Protein AF-A0AAV2Q765-F1 (afdb_monomer)

Solvent-accessible surface area (backbone atoms only — not comparable to full-atom values): 10937 Å² total; per-residue (Å²): 129,79,65,67,57,74,52,64,68,76,63,58,94,84,47,83,88,54,48,68,71,56,50,51,53,47,44,55,54,45,70,73,71,32,86,64,55,53,35,48,42,10,45,49,46,56,68,49,36,46,88,90,38,73,62,38,57,47,48,71,71,74,48,54,72,67,50,26,46,26,70,57,11,48,57,55,51,53,53,51,50,46,57,53,53,52,49,52,49,49,53,52,47,51,52,38,43,48,62,40,66,74,51,55,55,54,93,85,52,51,45,59,57,39,52,54,51,52,51,57,38,45,62,58,24,54,75,37,76,93,57,59,66,56,47,60,61,45,26,54,47,51,53,64,32,55,70,59,53,75,65,56,46,53,58,32,53,73,55,50,64,88,82,52,82,92,54,54,54,27,59,35,40,55,50,20,41,32,69,73,52,48,78,64,76,80,78,81,76,86,125

pLDDT: mean 87.95, std 13.68, range [41.31, 98.25]

Structure (mmCIF, N/CA/C/O backbone):
data_AF-A0AAV2Q765-F1
#
_entry.id   AF-A0AAV2Q765-F1
#
loop_
_atom_site.group_PDB
_atom_site.id
_atom_site.type_symbol
_atom_site.label_atom_id
_atom_site.label_alt_id
_atom_site.label_comp_id
_atom_site.label_asym_id
_atom_site.label_entity_id
_atom_site.label_seq_id
_atom_site.pdbx_PDB_ins_code
_atom_site.Cartn_x
_atom_site.Cartn_y
_atom_site.Cartn_z
_atom_site.occupancy
_atom_site.B_iso_or_equiv
_atom_site.auth_seq_id
_atom_site.auth_comp_id
_atom_site.auth_asym_id
_atom_site.auth_atom_id
_atom_site.pdbx_PDB_model_num
ATOM 1 N N . MET A 1 1 ? -11.314 -19.312 37.624 1.00 47.38 1 MET A N 1
ATOM 2 C CA . MET A 1 1 ? -11.760 -19.024 36.245 1.00 47.38 1 MET A CA 1
ATOM 3 C C . MET A 1 1 ? -10.642 -18.256 35.579 1.00 47.38 1 MET A C 1
ATOM 5 O O . MET A 1 1 ? -10.053 -17.412 36.242 1.00 47.38 1 MET A O 1
ATOM 9 N N . ASP A 1 2 ? -10.286 -18.613 34.350 1.00 51.34 2 ASP A N 1
ATOM 10 C CA . ASP A 1 2 ? -9.253 -17.900 33.602 1.00 51.34 2 ASP A CA 1
ATOM 11 C C . ASP A 1 2 ? -9.714 -16.452 33.355 1.00 51.34 2 ASP A C 1
ATOM 13 O O . ASP A 1 2 ? -10.774 -16.221 32.772 1.00 51.34 2 ASP A O 1
ATOM 17 N N . ASN A 1 3 ? -8.952 -15.478 33.859 1.00 59.62 3 ASN A N 1
ATOM 18 C CA . ASN A 1 3 ? -9.261 -14.051 33.727 1.00 59.62 3 ASN A CA 1
ATOM 19 C C . ASN A 1 3 ? -9.022 -13.534 32.295 1.00 59.62 3 ASN A C 1
ATOM 21 O O . ASN A 1 3 ? -9.320 -12.373 32.015 1.00 59.62 3 ASN A O 1
ATOM 25 N N . SER A 1 4 ? -8.497 -14.363 31.384 1.00 60.22 4 SER A N 1
ATOM 26 C CA . SER A 1 4 ? -8.223 -13.994 29.989 1.00 60.22 4 SER A CA 1
ATOM 27 C C . SER A 1 4 ? -9.462 -13.481 29.244 1.00 60.22 4 SER A C 1
ATOM 29 O O . SER A 1 4 ? -9.374 -12.494 28.524 1.00 60.22 4 SER A O 1
ATOM 31 N N . ILE A 1 5 ? -10.639 -14.064 29.491 1.00 67.44 5 ILE A N 1
ATOM 32 C CA . ILE A 1 5 ? -11.906 -13.712 28.818 1.00 67.44 5 ILE A CA 1
ATOM 33 C C . ILE A 1 5 ? -12.492 -12.375 29.328 1.00 67.44 5 ILE A C 1
ATOM 35 O O . ILE A 1 5 ? -13.394 -11.790 28.722 1.00 67.44 5 ILE A O 1
ATOM 39 N N . MET A 1 6 ? -11.984 -11.866 30.456 1.00 76.56 6 MET A N 1
ATOM 40 C CA . MET A 1 6 ? -12.399 -10.582 31.037 1.00 76.56 6 MET A CA 1
ATOM 41 C C . MET A 1 6 ? -11.594 -9.409 30.470 1.00 76.56 6 MET A C 1
ATOM 43 O O . MET A 1 6 ? -12.104 -8.294 30.419 1.00 76.56 6 MET A O 1
ATOM 47 N N . ASN A 1 7 ? -10.362 -9.645 30.020 1.00 87.75 7 ASN A N 1
ATOM 48 C CA . ASN A 1 7 ? -9.482 -8.582 29.545 1.00 87.75 7 ASN A CA 1
ATOM 49 C C . ASN A 1 7 ? -9.585 -8.430 28.022 1.00 87.75 7 ASN A C 1
ATOM 51 O O . ASN A 1 7 ? -9.491 -9.437 27.319 1.00 87.75 7 ASN A O 1
ATOM 55 N N . PRO A 1 8 ? -9.741 -7.204 27.495 1.00 91.19 8 PRO A N 1
ATOM 56 C CA . PRO A 1 8 ? -9.698 -6.982 26.058 1.00 91.19 8 PRO A CA 1
ATOM 57 C C . PRO A 1 8 ? -8.341 -7.384 25.459 1.00 91.19 8 PRO A C 1
ATOM 59 O O . PRO A 1 8 ? -7.312 -7.309 26.145 1.00 91.19 8 PRO A O 1
ATOM 62 N N . PRO A 1 9 ? -8.307 -7.765 24.170 1.00 91.25 9 PRO A N 1
ATOM 63 C CA . PRO A 1 9 ? -7.063 -7.958 23.443 1.00 91.25 9 PRO A CA 1
ATOM 64 C C . PRO A 1 9 ? -6.186 -6.709 23.505 1.00 91.25 9 PRO A C 1
ATOM 66 O O . PRO A 1 9 ? -6.675 -5.584 23.409 1.00 91.25 9 PRO A O 1
ATOM 69 N N . LYS A 1 10 ? -4.872 -6.905 23.617 1.00 89.12 10 LYS A N 1
ATOM 70 C CA . LYS A 1 10 ? -3.917 -5.797 23.570 1.00 89.12 10 LYS A CA 1
ATOM 71 C C . LYS A 1 10 ? -3.679 -5.356 22.129 1.00 89.12 10 LYS A C 1
ATOM 73 O O . LYS A 1 10 ? -3.491 -6.189 21.231 1.00 89.12 10 LYS A O 1
ATOM 78 N N . PHE A 1 11 ? -3.670 -4.042 21.941 1.00 85.50 11 PHE A N 1
ATOM 79 C CA . PHE A 1 11 ? -3.179 -3.403 20.732 1.00 85.50 11 PHE A CA 1
ATOM 80 C C . PHE A 1 11 ? -1.708 -3.037 20.926 1.00 85.50 11 PHE A C 1
ATOM 82 O O . PHE A 1 11 ? -1.354 -2.492 21.967 1.00 85.50 11 PHE A O 1
ATOM 89 N N . ASP A 1 12 ? -0.870 -3.346 19.943 1.00 78.88 12 ASP A N 1
ATOM 90 C CA . ASP A 1 12 ? 0.546 -2.985 19.934 1.00 78.88 12 ASP A CA 1
ATOM 91 C C . ASP A 1 12 ? 0.829 -2.232 18.624 1.00 78.88 12 ASP A C 1
ATOM 93 O O . ASP A 1 12 ? 0.835 -2.861 17.563 1.00 78.88 12 ASP A O 1
ATOM 97 N N . PRO A 1 13 ? 0.987 -0.896 18.670 1.00 66.44 13 PRO A N 1
ATOM 98 C CA . PRO A 1 13 ? 1.232 -0.088 17.481 1.00 66.44 13 PRO A CA 1
ATOM 99 C C . PRO A 1 13 ? 2.652 -0.241 16.919 1.00 66.44 13 PRO A C 1
ATOM 101 O O . PRO A 1 13 ? 2.872 0.116 15.764 1.00 66.44 13 PRO A O 1
ATOM 104 N N . GLU A 1 14 ? 3.615 -0.742 17.701 1.00 60.62 14 GLU A N 1
ATOM 105 C CA . GLU A 1 14 ? 5.021 -0.856 17.288 1.00 60.62 14 GLU A CA 1
ATOM 106 C C . GLU A 1 14 ? 5.325 -2.207 16.620 1.00 60.62 14 GLU A C 1
ATOM 108 O O . GLU A 1 14 ? 6.247 -2.322 15.804 1.00 60.62 14 GLU A O 1
ATOM 113 N N . PHE A 1 15 ? 4.529 -3.243 16.901 1.00 50.09 15 PHE A N 1
ATOM 114 C CA . PHE A 1 15 ? 4.699 -4.561 16.293 1.00 50.09 15 PHE A CA 1
ATOM 115 C C . PHE A 1 15 ? 3.951 -4.714 14.959 1.00 50.09 15 PHE A C 1
ATOM 117 O O . PHE A 1 15 ? 2.786 -5.105 14.898 1.00 50.09 15 PHE A O 1
ATOM 124 N N . ILE A 1 16 ? 4.701 -4.600 13.856 1.00 45.84 16 ILE A N 1
ATOM 125 C CA . ILE A 1 16 ? 4.268 -4.901 12.469 1.00 45.84 16 ILE A CA 1
ATOM 126 C C . ILE A 1 16 ? 3.614 -6.297 12.317 1.00 45.84 16 ILE A C 1
ATOM 128 O O . ILE A 1 16 ? 2.897 -6.549 11.350 1.00 45.84 16 ILE A O 1
ATOM 132 N N . LYS A 1 17 ? 3.834 -7.239 13.249 1.00 42.81 17 LYS A N 1
ATOM 133 C CA . LYS A 1 17 ? 3.267 -8.599 13.146 1.00 42.81 17 LYS A CA 1
ATOM 134 C C . LYS A 1 17 ? 1.750 -8.659 13.319 1.00 42.81 17 LYS A C 1
ATOM 136 O O . LYS A 1 17 ? 1.161 -9.645 12.881 1.00 42.81 17 LYS A O 1
ATOM 141 N N . LYS A 1 18 ? 1.119 -7.661 13.940 1.00 58.19 18 LYS A N 1
ATOM 142 C CA . LYS A 1 18 ? -0.332 -7.644 14.131 1.00 58.19 18 LYS A CA 1
ATOM 143 C C . LYS A 1 18 ? -0.917 -6.454 13.388 1.00 58.19 18 LYS A C 1
ATOM 145 O O . LYS A 1 18 ? -0.901 -5.335 13.885 1.00 58.19 18 LYS A O 1
ATOM 150 N N . SER A 1 19 ? -1.424 -6.697 12.183 1.00 73.50 19 SER A N 1
ATOM 151 C CA . SER A 1 19 ? -2.175 -5.668 11.467 1.00 73.50 19 SER A CA 1
ATOM 152 C C . SER A 1 19 ? -3.394 -5.245 12.290 1.00 73.50 19 SER A C 1
ATOM 154 O O . SER A 1 19 ? -3.957 -6.045 13.047 1.00 73.50 19 SER A O 1
ATOM 156 N N . PHE A 1 20 ? -3.827 -3.995 12.121 1.00 82.44 20 PHE A N 1
ATOM 157 C CA . PHE A 1 20 ? -5.063 -3.504 12.728 1.00 82.44 20 PHE A CA 1
ATOM 158 C C . PHE A 1 20 ? -6.258 -4.429 12.415 1.00 82.44 20 PHE A C 1
ATOM 160 O O . PHE A 1 20 ? -7.062 -4.715 13.296 1.00 82.44 20 PHE A O 1
ATOM 167 N N . GLU A 1 21 ? -6.288 -5.026 11.221 1.00 81.69 21 GLU A N 1
ATOM 168 C CA . GLU A 1 21 ? -7.260 -6.057 10.828 1.00 81.69 21 GLU A CA 1
ATOM 169 C C . GLU A 1 21 ? -7.298 -7.280 11.756 1.00 81.69 21 GLU A C 1
ATOM 171 O O . GLU A 1 21 ? -8.368 -7.806 12.066 1.00 81.69 21 GLU A O 1
ATOM 176 N N . ILE A 1 22 ? -6.140 -7.762 12.216 1.00 85.44 22 ILE A N 1
ATOM 177 C CA . ILE A 1 22 ? -6.081 -8.882 13.165 1.00 85.44 22 ILE A CA 1
ATOM 178 C C . ILE A 1 22 ? -6.582 -8.422 14.536 1.00 85.44 22 ILE A C 1
ATOM 180 O O . ILE A 1 22 ? -7.359 -9.130 15.173 1.00 85.44 22 ILE A O 1
ATOM 184 N N . TYR A 1 23 ? -6.180 -7.227 14.976 1.00 89.69 23 TYR A N 1
ATOM 185 C CA . TYR A 1 23 ? -6.655 -6.657 16.236 1.00 89.69 23 TYR A CA 1
ATOM 186 C C . TYR A 1 23 ? -8.179 -6.484 16.264 1.00 89.69 23 TYR A C 1
ATOM 188 O O . TYR A 1 23 ? -8.816 -6.923 17.220 1.00 89.69 23 TYR A O 1
ATOM 196 N N . ARG A 1 24 ? -8.766 -5.934 15.195 1.00 91.00 24 ARG A N 1
ATOM 197 C CA . ARG A 1 24 ? -10.217 -5.819 15.003 1.00 91.00 24 ARG A CA 1
ATOM 198 C C . ARG A 1 24 ? -10.910 -7.161 15.235 1.00 91.00 24 ARG A C 1
ATOM 200 O O . ARG A 1 24 ? -11.771 -7.259 16.106 1.00 91.00 24 ARG A O 1
ATOM 207 N N . LYS A 1 25 ? -10.479 -8.202 14.515 1.00 91.12 25 LYS A N 1
ATOM 208 C CA . LYS A 1 25 ? -11.063 -9.549 14.622 1.00 91.12 25 LYS A CA 1
ATOM 209 C C . LYS A 1 25 ? -10.977 -10.111 16.036 1.00 91.12 25 LYS A C 1
ATOM 211 O O . LYS A 1 25 ? -11.917 -10.740 16.511 1.00 91.12 25 LYS A O 1
ATOM 216 N N . GLU A 1 26 ? -9.861 -9.899 16.725 1.00 92.50 26 GLU A N 1
ATOM 217 C CA . GLU A 1 26 ? -9.724 -10.348 18.109 1.00 92.50 26 GLU A CA 1
ATOM 218 C C . GLU A 1 26 ? -10.675 -9.615 19.057 1.00 92.50 26 GLU A C 1
ATOM 220 O O . GLU A 1 26 ? -11.264 -10.257 19.925 1.00 92.50 26 GLU A O 1
ATOM 225 N N . VAL A 1 27 ? -10.841 -8.296 18.905 1.00 94.62 27 VAL A N 1
ATOM 226 C CA . VAL A 1 27 ? -11.758 -7.495 19.733 1.00 94.62 27 VAL A CA 1
ATOM 227 C C . VAL A 1 27 ? -13.211 -7.901 19.484 1.00 94.62 27 VAL A C 1
ATOM 229 O O . VAL A 1 27 ? -13.974 -8.045 20.439 1.00 94.62 27 VAL A O 1
ATOM 232 N N . GLU A 1 28 ? -13.582 -8.155 18.229 1.00 94.06 28 GLU A N 1
ATOM 233 C CA . GLU A 1 28 ? -14.904 -8.670 17.851 1.00 94.06 28 GLU A CA 1
ATOM 234 C C . GLU A 1 28 ? -15.169 -10.046 18.485 1.00 94.06 28 GLU A C 1
ATOM 236 O O . GLU A 1 28 ? -16.186 -10.241 19.160 1.00 94.06 28 GLU A O 1
ATOM 241 N N . CYS A 1 29 ? -14.221 -10.982 18.352 1.00 93.62 29 CYS A N 1
ATOM 242 C CA . CYS A 1 29 ? -14.290 -12.296 18.993 1.00 93.62 29 CYS A CA 1
ATOM 243 C C . CYS A 1 29 ? -14.397 -12.168 20.517 1.00 93.62 29 CYS A C 1
ATOM 245 O O . CYS A 1 29 ? -15.286 -12.769 21.122 1.00 93.62 29 CYS A O 1
ATOM 247 N N . TRP A 1 30 ? -13.549 -11.351 21.144 1.00 95.38 30 TRP A N 1
ATOM 248 C CA . TRP A 1 30 ? -13.576 -11.097 22.585 1.00 95.38 30 TRP A CA 1
ATOM 249 C C . TRP A 1 30 ? -14.932 -10.550 23.043 1.00 95.38 30 TRP A C 1
ATOM 251 O O . TRP A 1 30 ? -15.519 -11.062 23.997 1.00 95.38 30 TRP A O 1
ATOM 261 N N . GLY A 1 31 ? -15.481 -9.572 22.320 1.00 93.44 31 GLY A N 1
ATOM 262 C CA . GLY A 1 31 ? -16.785 -8.983 22.611 1.00 93.44 31 GLY A CA 1
ATOM 263 C C . GLY A 1 31 ? -17.945 -9.981 22.529 1.00 93.44 31 GLY A C 1
ATOM 264 O O . GLY A 1 31 ? -19.005 -9.720 23.110 1.00 93.44 31 GLY A O 1
ATOM 265 N N . SER A 1 32 ? -17.769 -11.108 21.826 1.00 91.00 32 SER A N 1
ATOM 266 C CA . SER A 1 32 ? -18.757 -12.192 21.718 1.00 91.00 32 SER A CA 1
ATOM 267 C C . SER A 1 32 ? -18.691 -13.218 22.857 1.00 91.00 32 SER A C 1
ATOM 269 O O . SER A 1 32 ? -19.698 -13.863 23.142 1.00 91.00 32 SER A O 1
ATOM 271 N N . VAL A 1 33 ? -17.540 -13.349 23.529 1.00 91.81 33 VAL A N 1
ATOM 272 C CA . VAL A 1 33 ? -17.307 -14.366 24.575 1.00 91.81 33 VAL A CA 1
ATOM 273 C C . VAL A 1 33 ? -17.143 -13.787 25.981 1.00 91.81 33 VAL A C 1
ATOM 275 O O . VAL A 1 33 ? -17.168 -14.531 26.959 1.00 91.81 33 VAL A O 1
ATOM 278 N N . THR A 1 34 ? -16.950 -12.473 26.106 1.00 94.00 34 THR A N 1
ATOM 279 C CA . THR A 1 34 ? -16.748 -11.811 27.398 1.00 94.00 34 THR A CA 1
ATOM 280 C C . THR A 1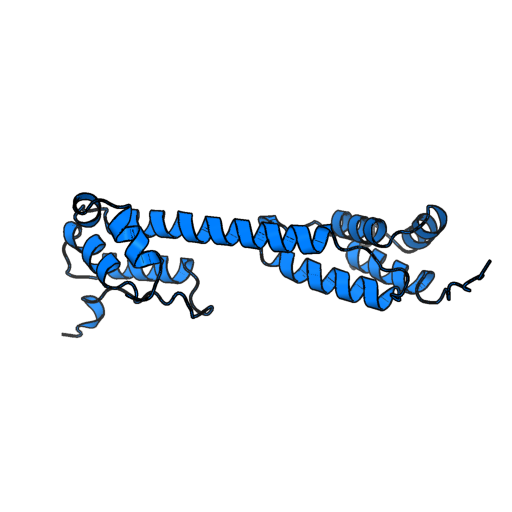 34 ? -18.039 -11.692 28.215 1.00 94.00 34 THR A C 1
ATOM 282 O O . THR A 1 34 ? -19.131 -11.514 27.678 1.00 94.00 34 THR A O 1
ATOM 285 N N . ASN A 1 35 ? -17.896 -11.696 29.544 1.00 92.81 35 ASN A N 1
ATOM 286 C CA . ASN A 1 35 ? -18.992 -11.459 30.490 1.00 92.81 35 ASN A CA 1
ATOM 287 C C . ASN A 1 35 ? -19.223 -9.964 30.785 1.00 92.81 35 ASN A C 1
ATOM 289 O O . ASN A 1 35 ? -20.099 -9.609 31.577 1.00 92.81 35 ASN A O 1
ATOM 293 N N . ILE A 1 36 ? -18.434 -9.069 30.183 1.00 93.44 36 ILE A N 1
ATOM 294 C CA . ILE A 1 36 ? -18.624 -7.624 30.319 1.00 93.44 36 ILE A CA 1
ATOM 295 C C . ILE A 1 36 ? -19.876 -7.203 29.544 1.00 93.44 36 ILE A C 1
ATOM 297 O O . ILE A 1 36 ? -20.002 -7.476 28.350 1.00 93.44 36 ILE A O 1
ATOM 301 N N . ALA A 1 37 ? -20.789 -6.495 30.215 1.00 94.94 37 ALA A N 1
ATOM 302 C CA . ALA A 1 37 ? -21.989 -5.938 29.590 1.00 94.94 37 ALA A CA 1
ATOM 303 C C . ALA A 1 37 ? -21.628 -5.091 28.360 1.00 94.94 37 ALA A C 1
ATOM 305 O O . ALA A 1 37 ? -20.682 -4.309 28.419 1.00 94.94 37 ALA A O 1
ATOM 306 N N . LYS A 1 38 ? -22.404 -5.192 27.272 1.00 94.81 38 LYS A N 1
ATOM 307 C CA . LYS A 1 38 ? -22.131 -4.501 25.994 1.00 94.81 38 LYS A CA 1
ATOM 308 C C . LYS A 1 38 ? -21.843 -3.004 26.157 1.00 94.81 38 LYS A C 1
ATOM 310 O O . LYS A 1 38 ? -20.873 -2.512 25.597 1.00 94.81 38 LYS A O 1
ATOM 315 N N . SER A 1 39 ? -22.596 -2.321 27.019 1.00 96.06 39 SER A N 1
ATOM 316 C CA . SER A 1 39 ? -22.408 -0.903 27.371 1.00 96.06 39 SER A CA 1
ATOM 317 C C . SER A 1 39 ? -21.098 -0.570 28.098 1.00 96.06 39 SER A C 1
ATOM 319 O O . SER A 1 39 ? -20.779 0.590 28.304 1.00 96.06 39 SER A O 1
ATOM 321 N N . LYS A 1 40 ? -20.324 -1.562 28.536 1.00 95.81 40 LYS A N 1
ATOM 322 C CA . LYS A 1 40 ? -19.023 -1.373 29.198 1.00 95.81 40 LYS A CA 1
ATOM 323 C C . LYS A 1 40 ? -17.854 -1.858 28.347 1.00 95.81 40 LYS A C 1
ATOM 325 O O . LYS A 1 40 ? -16.708 -1.570 28.684 1.00 95.81 40 LYS A O 1
ATOM 330 N N . GLN A 1 41 ? -18.126 -2.588 27.263 1.00 96.50 41 GLN A N 1
ATOM 331 C CA . GLN A 1 41 ? -17.085 -3.174 26.421 1.00 96.50 41 GLN A CA 1
ATOM 332 C C . GLN A 1 41 ? -16.260 -2.089 25.716 1.00 96.50 41 GLN A C 1
ATOM 334 O O . GLN A 1 41 ? -15.039 -2.197 25.705 1.00 96.50 41 GLN A O 1
ATOM 339 N N . GLY A 1 42 ? -16.894 -1.020 25.212 1.00 96.31 42 GLY A N 1
ATOM 340 C CA . GLY A 1 42 ? -16.184 0.096 24.572 1.00 96.31 42 GLY A CA 1
ATOM 341 C C . GLY A 1 42 ? -15.168 0.743 25.516 1.00 96.31 42 GLY A C 1
ATOM 342 O O . GLY A 1 42 ? -13.976 0.773 25.229 1.00 96.31 42 GLY A O 1
ATOM 343 N N . MET A 1 43 ? -15.616 1.156 26.703 1.00 95.25 43 MET A N 1
ATOM 344 C CA . MET A 1 43 ? -14.730 1.703 27.739 1.00 95.25 43 MET A CA 1
ATOM 345 C C . MET A 1 43 ? -13.592 0.743 28.122 1.00 95.25 43 MET A C 1
ATOM 347 O O . MET A 1 43 ? -12.451 1.173 28.279 1.00 95.25 43 MET A O 1
ATOM 351 N N . ALA A 1 44 ? -13.876 -0.558 28.251 1.00 95.44 44 ALA A N 1
ATOM 352 C CA . ALA A 1 44 ? -12.851 -1.553 28.557 1.00 95.44 44 ALA A CA 1
ATOM 353 C C . ALA A 1 44 ? -11.779 -1.620 27.455 1.00 95.44 44 ALA A C 1
ATOM 355 O O . ALA A 1 44 ? -10.588 -1.576 27.764 1.00 95.44 44 ALA A O 1
ATOM 356 N N . VAL A 1 45 ? -12.190 -1.663 26.181 1.00 95.50 45 VAL A N 1
ATOM 357 C CA . VAL A 1 45 ? -11.274 -1.641 25.029 1.00 95.50 45 VAL A CA 1
ATOM 358 C C . VAL A 1 45 ? -10.442 -0.357 25.025 1.00 95.50 45 VAL A C 1
ATOM 360 O O . VAL A 1 45 ? -9.218 -0.443 24.968 1.00 95.50 45 VAL A O 1
ATOM 363 N N . ALA A 1 46 ? -11.062 0.818 25.172 1.00 94.25 46 ALA A N 1
ATOM 364 C CA . ALA A 1 46 ? -10.353 2.102 25.179 1.00 94.25 46 ALA A CA 1
ATOM 365 C C . ALA A 1 46 ? -9.283 2.181 26.284 1.00 94.25 46 ALA A C 1
ATOM 367 O O . ALA A 1 46 ? -8.162 2.629 26.045 1.00 94.25 46 ALA A O 1
ATOM 368 N N . LEU A 1 47 ? -9.598 1.696 27.489 1.00 93.12 47 LEU A N 1
ATOM 369 C CA . LEU A 1 47 ? -8.653 1.662 28.608 1.00 93.12 47 LEU A CA 1
ATOM 370 C C . LEU A 1 47 ? -7.512 0.657 28.404 1.00 93.12 47 LEU A C 1
ATOM 372 O O . LEU A 1 47 ? -6.430 0.868 28.951 1.00 93.12 47 LEU A O 1
ATOM 376 N N . SER A 1 48 ? -7.738 -0.402 27.622 1.00 92.31 48 SER A N 1
ATOM 377 C CA . SER A 1 48 ? -6.729 -1.424 27.309 1.00 92.31 48 SER A CA 1
ATOM 378 C C . SER A 1 48 ? -5.690 -0.988 26.271 1.00 92.31 48 SER A C 1
ATOM 380 O O . SER A 1 48 ? -4.665 -1.656 26.123 1.00 92.31 48 SER A O 1
ATOM 382 N N . LEU A 1 49 ? -5.939 0.118 25.560 1.00 90.56 49 LEU A N 1
ATOM 383 C CA . LEU A 1 49 ? -4.982 0.680 24.611 1.00 90.56 49 LEU A CA 1
ATOM 384 C C . LEU A 1 49 ? -3.721 1.186 25.340 1.00 90.56 49 LEU A C 1
ATOM 386 O O . LEU A 1 49 ? -3.831 1.632 26.491 1.00 90.56 49 LEU A O 1
ATOM 390 N N . PRO A 1 50 ? -2.539 1.150 24.695 1.00 87.12 50 PRO A N 1
ATOM 391 C CA . PRO A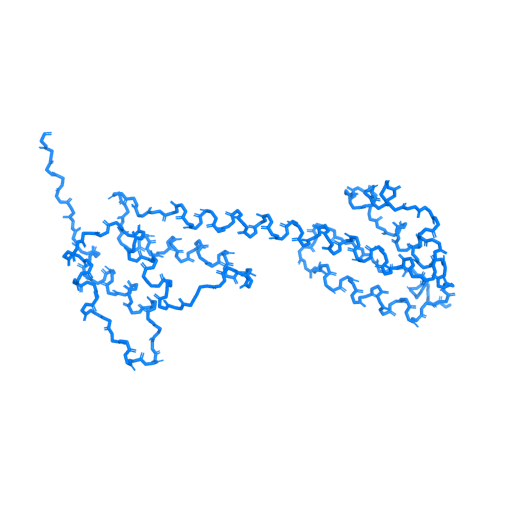 1 50 ? -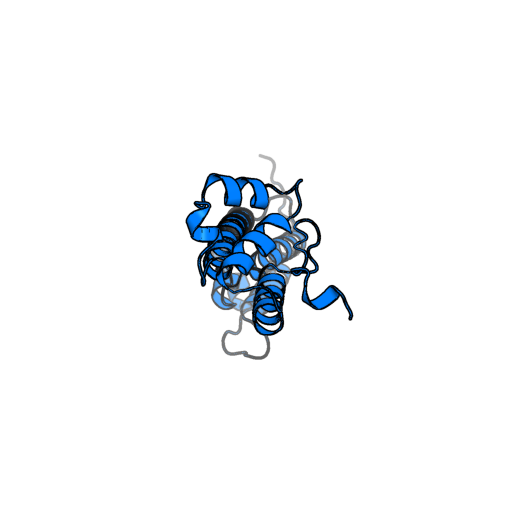1.288 1.583 25.322 1.00 87.12 50 PRO A CA 1
ATOM 392 C C . PRO A 1 50 ? -1.308 3.072 25.687 1.00 87.12 50 PRO A C 1
ATOM 394 O O . PRO A 1 50 ? -1.760 3.900 24.892 1.00 87.12 50 PRO A O 1
ATOM 397 N N . ASP A 1 51 ? -0.824 3.420 26.882 1.00 79.62 51 ASP A N 1
ATOM 398 C CA . ASP A 1 51 ? -0.813 4.803 27.395 1.00 79.62 51 ASP A CA 1
ATOM 399 C C . ASP A 1 51 ? 0.147 5.726 26.629 1.00 79.62 51 ASP A C 1
ATOM 401 O O . ASP A 1 51 ? -0.102 6.921 26.490 1.00 79.62 51 ASP A O 1
ATOM 405 N N . ASP A 1 52 ? 1.230 5.163 26.105 1.00 72.69 52 ASP A N 1
ATOM 406 C CA . ASP A 1 52 ? 2.231 5.829 25.271 1.00 72.69 52 ASP A CA 1
ATOM 407 C C . ASP A 1 52 ? 1.797 5.972 23.803 1.00 72.69 52 ASP A C 1
ATOM 409 O O . ASP A 1 52 ? 2.476 6.620 23.004 1.00 72.69 52 ASP A O 1
ATOM 413 N N . SER A 1 53 ? 0.639 5.419 23.434 1.00 70.31 53 SER A N 1
ATOM 414 C CA . SER A 1 53 ? 0.150 5.482 22.064 1.00 70.31 53 SER A CA 1
ATOM 415 C C . SER A 1 53 ? -0.650 6.756 21.784 1.00 70.31 53 SER A C 1
ATOM 417 O O . SER A 1 53 ? -1.540 7.163 22.536 1.00 70.31 53 SER A O 1
ATOM 419 N N . SER A 1 54 ? -0.405 7.361 20.616 1.00 78.88 54 SER A N 1
ATOM 420 C CA . SER A 1 54 ? -1.208 8.498 20.143 1.00 78.88 54 SER A CA 1
ATOM 421 C C . SER A 1 54 ? -2.691 8.142 19.964 1.00 78.88 54 SER A C 1
ATOM 423 O O . SER A 1 54 ? -3.542 9.028 20.029 1.00 78.88 54 SER A O 1
ATOM 425 N N . ILE A 1 55 ? -3.018 6.856 19.780 1.00 85.38 55 ILE A N 1
ATOM 426 C CA . ILE A 1 55 ? -4.387 6.395 19.541 1.00 85.38 55 ILE A CA 1
ATOM 427 C C . ILE A 1 55 ? -5.273 6.497 20.787 1.00 85.38 55 ILE A C 1
ATOM 429 O O . ILE A 1 55 ? -6.410 6.954 20.675 1.00 85.38 55 ILE A O 1
ATOM 433 N N . LYS A 1 56 ? -4.762 6.147 21.977 1.00 90.38 56 LYS A N 1
ATOM 434 C CA . LYS A 1 56 ? -5.540 6.231 23.223 1.00 90.38 56 LYS A CA 1
ATOM 435 C C . LYS A 1 56 ? -5.948 7.671 23.517 1.00 90.38 56 LYS A C 1
ATOM 437 O O . LYS A 1 56 ? -7.125 7.947 23.738 1.00 90.38 56 LYS A O 1
ATOM 442 N N . ASN A 1 57 ? -4.989 8.593 23.433 1.00 89.12 57 ASN A N 1
ATOM 443 C CA . ASN A 1 57 ? -5.240 10.019 23.645 1.00 89.12 57 ASN A CA 1
ATOM 444 C C . ASN A 1 57 ? -6.267 10.569 22.651 1.00 89.12 57 ASN A C 1
ATOM 446 O O . ASN A 1 57 ? -7.190 11.268 23.060 1.00 89.12 57 ASN A O 1
ATOM 450 N N . LYS A 1 58 ? -6.154 10.212 21.366 1.00 90.50 58 LYS A N 1
ATOM 451 C CA . LYS A 1 58 ? -7.114 10.617 20.330 1.00 90.50 58 LYS A CA 1
ATOM 452 C C . LYS A 1 58 ? -8.528 10.107 20.616 1.00 90.50 58 LYS A C 1
ATOM 454 O O . LYS A 1 58 ? -9.465 10.892 20.579 1.00 90.50 58 LYS A O 1
ATOM 459 N N . ILE A 1 59 ? -8.678 8.836 20.995 1.00 93.00 59 ILE A N 1
ATOM 460 C CA . ILE A 1 59 ? -9.979 8.254 21.357 1.00 93.00 59 ILE A CA 1
ATOM 461 C C . ILE A 1 59 ? -10.626 9.001 22.526 1.00 93.00 59 ILE A C 1
ATOM 463 O O . ILE A 1 59 ? -11.785 9.383 22.419 1.00 93.00 59 ILE A O 1
ATOM 467 N N . PHE A 1 60 ? -9.892 9.247 23.615 1.00 93.12 60 PHE A N 1
ATOM 468 C CA . PHE A 1 60 ? -10.439 9.961 24.778 1.00 93.12 60 PHE A CA 1
ATOM 469 C C . PHE A 1 60 ? -10.630 11.468 24.548 1.00 93.12 60 PHE A C 1
ATOM 471 O O . PHE A 1 60 ? -11.308 12.114 25.342 1.00 93.12 60 PHE A O 1
ATOM 478 N N . THR A 1 61 ? -10.041 12.025 23.487 1.00 92.12 61 THR A N 1
ATOM 479 C CA . THR A 1 61 ? -10.218 13.434 23.103 1.00 92.12 61 THR A CA 1
ATOM 480 C C . THR A 1 61 ? -11.389 13.622 22.139 1.00 92.12 61 THR A C 1
ATOM 482 O O . THR A 1 61 ? -12.079 14.633 22.217 1.00 92.12 61 THR A O 1
ATOM 485 N N . GLU A 1 62 ? -11.603 12.681 21.215 1.00 93.06 62 GLU A N 1
ATOM 486 C CA . GLU A 1 62 ? -12.534 12.845 20.089 1.00 93.06 62 GLU A CA 1
ATOM 487 C C . GLU A 1 62 ? -13.842 12.057 20.235 1.00 93.06 62 GLU A C 1
ATOM 489 O O . GLU A 1 62 ? -14.830 12.414 19.594 1.00 93.06 62 GLU A O 1
ATOM 494 N N . LEU A 1 63 ? -13.878 11.001 21.058 1.00 94.56 63 LEU A N 1
ATOM 495 C CA . LEU A 1 63 ? -15.107 10.265 21.362 1.00 94.56 63 LEU A CA 1
ATOM 496 C C . LEU A 1 63 ? -15.662 10.678 22.724 1.00 94.56 63 LEU A C 1
ATOM 498 O O . LEU A 1 63 ? -14.943 10.736 23.722 1.00 94.56 63 LEU A O 1
ATOM 502 N N . GLU A 1 64 ? -16.975 10.888 22.783 1.00 95.31 64 GLU A N 1
ATOM 503 C CA . GLU A 1 64 ? -17.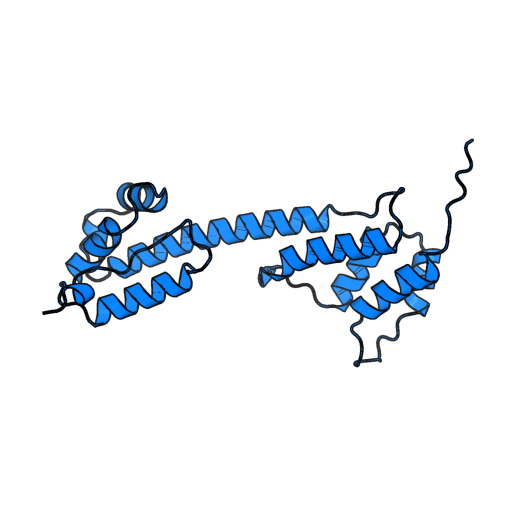654 11.205 24.032 1.00 95.31 64 GLU A CA 1
ATOM 504 C C . GLU A 1 64 ? -17.675 9.995 24.972 1.00 95.31 64 GLU A C 1
ATOM 506 O O . GLU A 1 64 ? -17.817 8.840 24.560 1.00 95.31 64 GLU A O 1
ATOM 511 N N . THR A 1 65 ? -17.640 10.243 26.283 1.00 94.44 65 THR A N 1
ATOM 512 C CA . THR A 1 65 ? -17.736 9.154 27.276 1.00 94.44 65 THR A CA 1
ATOM 513 C C . THR A 1 65 ? -19.028 8.344 27.102 1.00 94.44 65 THR A C 1
ATOM 515 O O . THR A 1 65 ? -19.020 7.121 27.253 1.00 94.44 65 THR A O 1
ATOM 518 N N . ALA A 1 66 ? -20.128 9.007 26.726 1.00 94.81 66 ALA A N 1
ATOM 519 C CA . ALA A 1 66 ? -21.405 8.359 26.435 1.00 94.81 66 ALA A CA 1
ATOM 520 C C . ALA A 1 66 ? -21.326 7.404 25.230 1.00 94.81 66 ALA A C 1
ATOM 522 O O . ALA A 1 66 ? -21.977 6.358 25.230 1.00 94.81 66 ALA A O 1
ATOM 523 N N . ASP A 1 67 ? -20.492 7.714 24.234 1.00 94.50 67 ASP A N 1
ATOM 524 C CA . ASP A 1 67 ? -20.257 6.836 23.091 1.00 94.50 67 ASP A CA 1
ATOM 525 C C . ASP A 1 67 ? -19.511 5.572 23.514 1.00 94.50 67 ASP A C 1
ATOM 527 O O . ASP A 1 67 ? -19.913 4.468 23.145 1.00 94.50 67 ASP A O 1
ATOM 531 N N . LEU A 1 68 ? -18.493 5.702 24.366 1.00 95.12 68 LEU A N 1
ATOM 532 C CA . LEU A 1 68 ? -17.744 4.561 24.907 1.00 95.12 68 LEU A CA 1
ATOM 533 C C . LEU A 1 68 ? -18.601 3.664 25.819 1.00 95.12 68 LEU A C 1
ATOM 535 O O . LEU A 1 68 ? -18.336 2.464 25.935 1.00 95.12 68 LEU A O 1
ATOM 539 N N . GLN A 1 69 ? -19.619 4.246 26.463 1.00 95.69 69 GLN A N 1
ATOM 540 C CA . GLN A 1 69 ? -20.560 3.566 27.360 1.00 95.69 69 GLN A CA 1
ATOM 541 C C . GLN A 1 69 ? -21.819 3.026 26.654 1.00 95.69 69 GLN A C 1
ATOM 543 O O . GLN A 1 69 ? -22.741 2.509 27.292 1.00 95.69 69 GLN A O 1
ATOM 548 N N . SER A 1 70 ? -21.890 3.148 25.331 1.00 95.25 70 SER A N 1
ATOM 549 C CA . SER A 1 70 ? -23.011 2.645 24.540 1.00 95.25 70 SER A CA 1
ATOM 550 C C . SER A 1 70 ? -22.843 1.162 24.188 1.00 95.25 70 SER A C 1
ATOM 552 O O . SER A 1 70 ? -21.747 0.602 24.243 1.00 95.25 70 SER A O 1
ATOM 554 N N . THR A 1 71 ? -23.935 0.489 23.816 1.00 96.25 71 THR A N 1
ATOM 555 C CA . THR A 1 71 ? -23.900 -0.932 23.419 1.00 96.25 71 THR A CA 1
ATOM 556 C C . THR A 1 71 ? -23.095 -1.192 22.144 1.00 96.25 71 THR A C 1
ATOM 558 O O . THR A 1 71 ? -22.668 -2.326 21.944 1.00 96.25 71 THR A O 1
ATOM 561 N N . ASN A 1 72 ? -22.857 -0.158 21.331 1.00 94.75 72 ASN A N 1
ATOM 562 C CA . ASN A 1 72 ? -21.989 -0.161 20.151 1.00 94.75 72 ASN A CA 1
ATOM 563 C C . ASN A 1 72 ? -20.667 0.600 20.379 1.00 94.75 72 ASN A C 1
ATOM 565 O O . ASN A 1 72 ? -20.010 1.008 19.425 1.00 94.75 72 ASN A O 1
ATOM 569 N N . GLY A 1 73 ? -20.252 0.806 21.636 1.00 96.31 73 GLY A N 1
ATOM 570 C CA . GLY A 1 73 ? -19.026 1.548 21.948 1.00 96.31 73 GLY A CA 1
ATOM 571 C C . GLY A 1 73 ? -17.755 0.904 21.381 1.00 96.31 73 GLY A C 1
ATOM 572 O O . GLY A 1 73 ? -16.832 1.614 20.995 1.00 96.31 73 GLY A O 1
ATOM 573 N N . VAL A 1 74 ? -17.718 -0.431 21.279 1.00 96.31 74 VAL A N 1
ATOM 574 C CA . VAL A 1 74 ? -16.616 -1.158 20.619 1.00 96.31 74 VAL A CA 1
ATOM 575 C C . VAL A 1 74 ? -16.557 -0.819 19.132 1.00 96.31 74 VAL A C 1
ATOM 577 O O . VAL A 1 74 ? -15.486 -0.484 18.633 1.00 96.31 74 VAL A O 1
ATOM 580 N N . ASP A 1 75 ? -17.702 -0.842 18.448 1.00 96.06 75 ASP A N 1
ATOM 581 C CA . ASP A 1 75 ? -17.785 -0.555 17.014 1.00 96.06 75 ASP A CA 1
ATOM 582 C C . ASP A 1 75 ? -17.296 0.866 16.725 1.00 96.06 75 ASP A C 1
ATOM 584 O O . ASP A 1 75 ? -16.464 1.064 15.847 1.00 96.06 75 ASP A O 1
ATOM 588 N N . LYS A 1 76 ? -17.702 1.845 17.545 1.00 95.88 76 LYS A N 1
ATOM 589 C CA . LYS A 1 76 ? -17.248 3.241 17.423 1.00 95.88 76 LYS A CA 1
ATOM 590 C C . LYS A 1 76 ? -15.731 3.392 17.562 1.00 95.88 76 LYS A C 1
ATOM 592 O O . LYS A 1 76 ? -15.121 4.143 16.803 1.00 95.88 76 LYS A O 1
ATOM 597 N N . ILE A 1 77 ? -15.109 2.673 18.501 1.00 94.50 77 ILE A N 1
ATOM 598 C CA . ILE A 1 77 ? -13.644 2.664 18.655 1.00 94.50 77 ILE A CA 1
ATOM 599 C C . ILE A 1 77 ? -12.985 2.053 17.421 1.00 94.50 77 ILE A C 1
ATOM 601 O O . ILE A 1 77 ? -12.049 2.635 16.875 1.00 94.50 77 ILE A O 1
ATOM 605 N N . LEU A 1 78 ? -13.469 0.894 16.972 1.00 93.25 78 LEU A N 1
ATOM 606 C CA . LEU A 1 78 ? -12.898 0.198 15.826 1.00 93.25 78 LEU A CA 1
ATOM 607 C C . LEU A 1 78 ? -13.079 0.994 14.527 1.00 93.25 78 LEU A C 1
ATOM 609 O O . LEU A 1 78 ? -12.165 1.012 13.715 1.00 93.25 78 LEU A O 1
ATOM 613 N N . GLU A 1 79 ? -14.202 1.682 14.325 1.00 92.12 79 GLU A N 1
ATOM 614 C CA . GLU A 1 79 ? -14.414 2.610 13.204 1.00 92.12 79 GLU A CA 1
ATOM 615 C C . GLU A 1 79 ? -13.475 3.818 13.264 1.00 92.12 79 GLU A C 1
ATOM 617 O O . GLU A 1 79 ? -12.975 4.280 12.239 1.00 92.12 79 GLU A O 1
ATOM 622 N N . TYR A 1 80 ? -13.233 4.352 14.461 1.00 91.31 80 TYR A N 1
ATOM 623 C CA . TYR A 1 80 ? -12.309 5.464 14.644 1.00 91.31 80 TYR A CA 1
ATOM 624 C C . TYR A 1 80 ? -10.863 5.055 14.333 1.00 91.31 80 TYR A C 1
ATOM 626 O O . TYR A 1 80 ? -10.169 5.735 13.575 1.00 91.31 80 TYR A O 1
ATOM 634 N N . MET A 1 81 ? -10.429 3.907 14.864 1.00 88.06 81 MET A N 1
ATOM 635 C CA . MET A 1 81 ? -9.124 3.324 14.553 1.00 88.06 81 MET A CA 1
ATOM 636 C C . MET A 1 81 ? -8.998 3.025 13.054 1.00 88.06 81 MET A C 1
ATOM 638 O O . MET A 1 81 ? -7.975 3.366 12.470 1.00 88.06 81 MET A O 1
ATOM 642 N N . ASP A 1 82 ? -10.045 2.497 12.413 1.00 85.62 82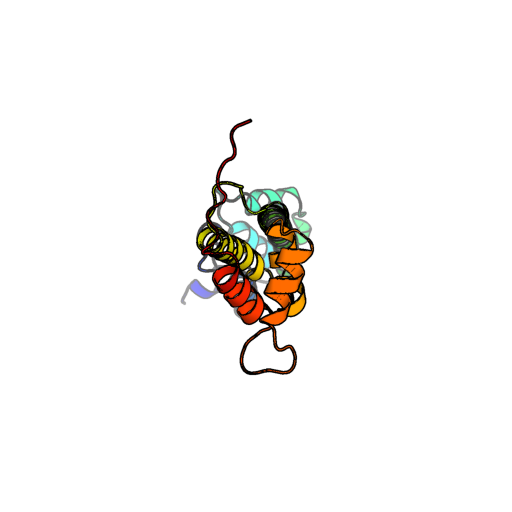 ASP A N 1
ATOM 643 C CA . ASP A 1 82 ? -10.087 2.264 10.961 1.00 85.62 82 ASP A CA 1
ATOM 644 C C . ASP A 1 82 ? -9.753 3.527 10.175 1.00 85.62 82 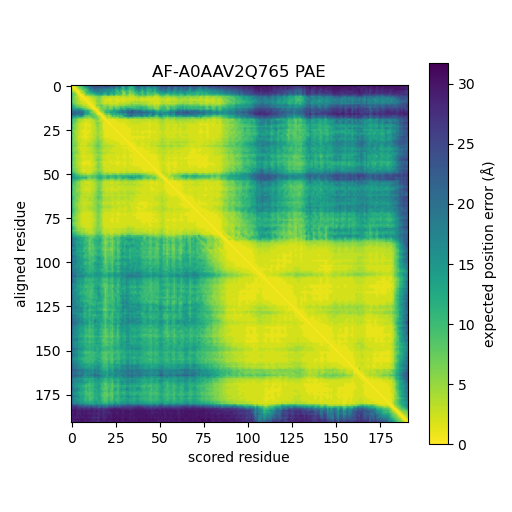ASP A C 1
ATOM 646 O O . ASP A 1 82 ? -8.843 3.537 9.355 1.00 85.62 82 ASP A O 1
ATOM 650 N N . LYS A 1 83 ? -10.437 4.634 10.483 1.00 83.81 83 LYS A N 1
ATOM 651 C CA . LYS A 1 83 ? -10.222 5.920 9.809 1.00 83.81 83 LYS A CA 1
ATOM 652 C C . LYS A 1 83 ? -8.794 6.424 9.978 1.00 83.81 83 LYS A C 1
ATOM 654 O O . LYS A 1 83 ? -8.237 6.987 9.037 1.00 83.81 83 LYS A O 1
ATOM 659 N N . LEU A 1 84 ? -8.212 6.248 11.162 1.00 81.19 84 LEU A N 1
ATOM 660 C CA . LEU A 1 84 ? -6.839 6.666 11.432 1.00 81.19 84 LEU A CA 1
ATOM 661 C C . LEU A 1 84 ? -5.824 5.819 10.664 1.00 81.19 84 LEU A C 1
ATOM 663 O O . LEU A 1 84 ? -5.009 6.381 9.938 1.00 81.19 84 LEU A O 1
ATOM 667 N N . TYR A 1 85 ? -5.907 4.492 10.763 1.00 77.44 85 TYR A N 1
ATOM 668 C CA . TYR A 1 85 ? -4.959 3.596 10.097 1.00 77.44 85 TYR A CA 1
ATOM 669 C C . TYR A 1 85 ? -5.123 3.601 8.571 1.00 77.44 85 TYR A C 1
ATOM 671 O O . TYR A 1 85 ? -4.122 3.592 7.864 1.00 77.44 85 TYR A O 1
ATOM 679 N N . LEU A 1 86 ? -6.346 3.747 8.045 1.00 74.56 86 LEU A N 1
ATOM 680 C CA . LEU A 1 86 ? -6.578 3.948 6.609 1.00 74.56 86 LEU A CA 1
ATOM 681 C C . LEU A 1 86 ? -5.984 5.266 6.100 1.00 74.56 86 LEU A C 1
ATOM 683 O O . LEU A 1 86 ? -5.455 5.319 4.989 1.00 74.56 86 LEU A O 1
ATOM 687 N N . LYS A 1 87 ? -6.075 6.347 6.885 1.00 71.31 87 LYS A N 1
ATOM 688 C CA . LYS A 1 87 ? -5.470 7.634 6.519 1.00 71.31 87 LYS A CA 1
ATOM 689 C C . LYS A 1 87 ? -3.948 7.523 6.460 1.00 71.31 87 LYS A C 1
ATOM 691 O O . LYS A 1 87 ? -3.353 8.021 5.505 1.00 71.31 87 LYS A O 1
ATOM 696 N N . ASP A 1 88 ? -3.339 6.869 7.443 1.00 76.06 88 ASP A N 1
ATOM 697 C CA . ASP A 1 88 ? -1.893 6.649 7.472 1.00 76.06 88 ASP A CA 1
ATOM 698 C C . ASP A 1 88 ? -1.454 5.742 6.309 1.00 76.06 88 ASP A C 1
ATOM 700 O O . ASP A 1 88 ? -0.490 6.063 5.614 1.00 76.06 88 ASP A O 1
ATOM 704 N N . ASP A 1 89 ? -2.216 4.689 6.001 1.00 79.12 89 ASP A N 1
ATOM 705 C CA . ASP A 1 89 ? -1.973 3.821 4.843 1.00 79.12 89 ASP A CA 1
ATOM 706 C C . ASP A 1 89 ? -2.055 4.581 3.513 1.00 79.12 89 ASP A C 1
ATOM 708 O O . ASP A 1 89 ? -1.206 4.382 2.643 1.00 79.12 89 ASP A O 1
ATOM 712 N N . LEU A 1 90 ? -3.025 5.488 3.341 1.00 81.81 90 LEU A N 1
ATOM 713 C CA . LEU A 1 90 ? -3.130 6.321 2.137 1.00 81.81 90 LEU A CA 1
ATOM 714 C C . LEU A 1 90 ? -1.985 7.329 2.015 1.00 81.81 90 LEU A C 1
ATOM 716 O O . LEU A 1 90 ? -1.487 7.547 0.911 1.00 81.81 90 LEU A O 1
ATOM 720 N N . LEU A 1 91 ? -1.552 7.939 3.121 1.00 83.31 91 LEU A N 1
ATOM 721 C CA . LEU A 1 91 ? -0.400 8.843 3.121 1.00 83.31 91 LEU A CA 1
ATOM 722 C C . LEU A 1 91 ? 0.887 8.093 2.767 1.00 83.31 91 LEU A C 1
ATOM 724 O O . LEU A 1 91 ? 1.639 8.554 1.907 1.00 83.31 91 LEU A O 1
ATOM 728 N N . ASN A 1 92 ? 1.091 6.911 3.349 1.00 84.88 92 ASN A N 1
ATOM 729 C CA . ASN A 1 92 ? 2.229 6.049 3.040 1.00 84.88 92 ASN A CA 1
ATOM 730 C C . ASN A 1 92 ? 2.191 5.565 1.584 1.00 84.88 92 ASN A C 1
ATOM 732 O O . ASN A 1 92 ? 3.214 5.579 0.899 1.00 84.88 92 ASN A O 1
ATOM 736 N N . ALA A 1 93 ? 1.016 5.171 1.082 1.00 86.94 93 ALA A N 1
ATOM 737 C CA . ALA A 1 93 ? 0.827 4.808 -0.318 1.00 86.94 93 ALA A CA 1
ATOM 738 C C . ALA A 1 93 ? 1.180 5.986 -1.239 1.00 86.94 93 ALA A C 1
ATOM 740 O O . ALA A 1 93 ? 1.951 5.819 -2.181 1.00 86.94 93 ALA A O 1
ATOM 741 N N . ASN A 1 94 ? 0.683 7.187 -0.940 1.00 90.56 94 ASN A N 1
ATOM 742 C CA . ASN A 1 94 ? 0.987 8.394 -1.704 1.00 90.56 94 ASN A CA 1
ATOM 743 C C . ASN A 1 94 ? 2.490 8.723 -1.698 1.00 90.56 94 ASN A C 1
ATOM 745 O O . ASN A 1 94 ? 3.049 9.041 -2.743 1.00 90.56 94 ASN A O 1
ATOM 749 N N . GLU A 1 95 ? 3.171 8.603 -0.556 1.00 92.38 95 GLU A N 1
ATOM 750 C CA . GLU A 1 95 ? 4.623 8.802 -0.477 1.00 92.38 95 GLU A CA 1
ATOM 751 C C . GLU A 1 95 ? 5.388 7.769 -1.320 1.00 92.38 95 GLU A C 1
ATOM 753 O O . GLU A 1 95 ? 6.287 8.129 -2.083 1.00 92.38 95 GLU A O 1
ATOM 758 N N . MET A 1 96 ? 5.030 6.484 -1.223 1.00 91.69 96 MET A N 1
ATOM 759 C CA . MET A 1 96 ? 5.661 5.439 -2.036 1.00 91.69 96 MET A CA 1
ATOM 760 C C . MET A 1 96 ? 5.413 5.665 -3.529 1.00 91.69 96 MET A C 1
ATOM 762 O O . MET A 1 96 ? 6.348 5.527 -4.318 1.00 91.69 96 MET A O 1
ATOM 766 N N . PHE A 1 97 ? 4.190 6.055 -3.899 1.00 95.69 97 PHE A N 1
ATOM 767 C CA . PHE A 1 97 ? 3.836 6.392 -5.271 1.00 95.69 97 PHE A CA 1
ATOM 768 C C . PHE A 1 97 ? 4.666 7.563 -5.790 1.00 95.69 97 PHE A C 1
ATOM 770 O O . PHE A 1 97 ? 5.273 7.424 -6.842 1.00 95.69 97 PHE A O 1
ATOM 777 N N . ASN A 1 98 ? 4.770 8.669 -5.047 1.00 95.56 98 ASN A N 1
ATOM 778 C CA . ASN A 1 98 ? 5.560 9.829 -5.469 1.00 95.56 98 ASN A CA 1
ATOM 779 C C . ASN A 1 98 ? 7.045 9.479 -5.616 1.00 95.56 98 ASN A C 1
ATOM 781 O O . ASN A 1 98 ? 7.653 9.809 -6.625 1.00 95.56 98 ASN A O 1
ATOM 785 N N . ASN A 1 99 ? 7.616 8.724 -4.671 1.00 95.06 99 ASN A N 1
ATOM 786 C CA . ASN A 1 99 ? 9.005 8.261 -4.767 1.00 95.06 99 ASN A CA 1
ATOM 787 C C . ASN A 1 99 ? 9.260 7.399 -6.015 1.00 95.06 99 ASN A C 1
ATOM 789 O O . ASN A 1 99 ? 10.348 7.443 -6.590 1.00 95.06 99 ASN A O 1
ATOM 793 N N . PHE A 1 100 ? 8.280 6.587 -6.416 1.00 97.50 100 PHE A N 1
ATOM 794 C CA . PHE A 1 100 ? 8.349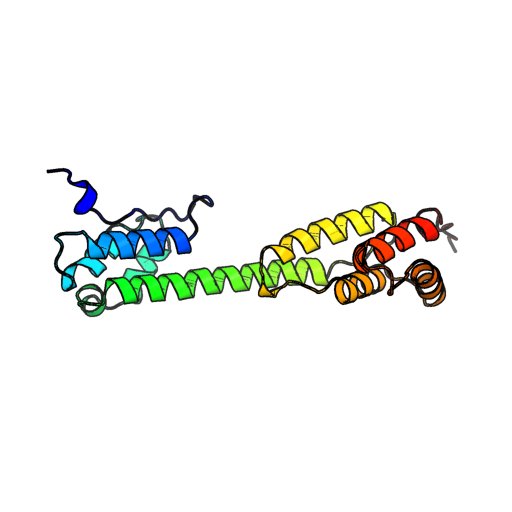 5.791 -7.636 1.00 97.50 100 PHE A CA 1
ATOM 795 C C . PHE A 1 100 ? 8.102 6.630 -8.897 1.00 97.50 100 PHE A C 1
ATOM 797 O O . PHE A 1 100 ? 8.835 6.477 -9.872 1.00 97.50 100 PHE A O 1
ATOM 804 N N . ASP A 1 101 ? 7.108 7.523 -8.884 1.00 97.12 101 ASP A N 1
ATOM 805 C CA . ASP A 1 101 ? 6.777 8.377 -10.025 1.00 97.12 101 ASP A CA 1
ATOM 806 C C . ASP A 1 101 ? 7.935 9.331 -10.321 1.00 97.12 101 ASP A C 1
ATOM 808 O O . ASP A 1 101 ? 8.421 9.398 -11.445 1.00 97.12 101 ASP A O 1
ATOM 812 N N . ASP A 1 102 ? 8.498 9.985 -9.315 1.00 96.81 102 ASP A N 1
ATOM 813 C CA . ASP A 1 102 ? 9.592 10.936 -9.509 1.00 96.81 102 ASP A CA 1
ATOM 814 C C . ASP A 1 102 ? 10.900 10.270 -9.971 1.00 96.81 102 ASP A C 1
ATOM 816 O O . ASP A 1 102 ? 11.795 10.940 -10.503 1.00 96.81 102 ASP A O 1
ATOM 820 N N . TYR A 1 103 ? 11.027 8.946 -9.826 1.00 97.81 103 TYR A N 1
ATOM 821 C CA . TYR A 1 103 ? 12.224 8.227 -10.239 1.00 97.81 103 TYR A CA 1
ATOM 822 C C . TYR A 1 103 ? 12.386 8.199 -11.762 1.00 97.81 103 TYR A C 1
ATOM 824 O O . TYR A 1 103 ? 11.574 7.663 -12.516 1.00 97.81 103 TYR A O 1
ATOM 832 N N . VAL A 1 104 ? 13.513 8.735 -12.225 1.00 97.62 104 VAL A N 1
ATOM 833 C CA . VAL A 1 104 ? 13.953 8.701 -13.622 1.00 97.62 104 VAL A CA 1
ATOM 834 C C . VAL A 1 104 ? 15.389 8.209 -13.691 1.00 97.62 104 VAL A C 1
ATOM 836 O O . VAL A 1 104 ? 16.183 8.447 -12.776 1.00 97.62 104 VAL A O 1
ATOM 839 N N . LYS A 1 105 ? 15.749 7.560 -14.800 1.00 96.75 105 LYS A N 1
ATOM 840 C CA . LYS A 1 105 ? 17.118 7.103 -15.024 1.00 96.75 105 LYS A CA 1
ATOM 841 C C . LYS A 1 105 ? 18.095 8.278 -14.967 1.00 96.75 105 LYS A C 1
ATOM 843 O O . LYS A 1 105 ? 17.942 9.252 -15.710 1.00 96.75 105 LYS A O 1
ATOM 848 N N . LYS A 1 106 ? 19.151 8.164 -14.154 1.00 94.19 106 LYS A N 1
ATOM 849 C CA . LYS A 1 106 ? 20.215 9.174 -14.130 1.00 94.19 106 LYS A CA 1
ATOM 850 C C . LYS A 1 106 ? 21.189 8.955 -15.295 1.00 94.19 106 LYS A C 1
ATOM 852 O O . LYS A 1 106 ? 21.364 7.821 -15.761 1.00 94.19 106 LYS A O 1
ATOM 857 N N . PRO A 1 107 ? 21.868 10.015 -15.776 1.00 89.88 107 PRO A N 1
ATOM 858 C CA . PRO A 1 107 ? 22.871 9.887 -16.834 1.00 89.88 107 PRO A CA 1
ATOM 859 C C . PRO A 1 107 ? 24.012 8.920 -16.492 1.00 89.88 107 PRO A C 1
ATOM 861 O O . PRO A 1 107 ? 24.528 8.263 -17.391 1.00 89.88 107 PRO A O 1
ATOM 864 N N . SER A 1 108 ? 24.369 8.821 -15.207 1.00 90.69 108 SER A N 1
ATOM 865 C CA . SER A 1 108 ? 25.423 7.946 -14.681 1.00 90.69 108 SER A CA 1
ATOM 866 C C . SER A 1 108 ? 25.039 6.471 -14.605 1.00 90.69 108 SER A C 1
ATOM 868 O O . SER A 1 108 ? 25.927 5.626 -14.614 1.00 90.69 108 SER A O 1
ATOM 870 N N . ASP A 1 109 ? 23.746 6.160 -14.506 1.00 91.19 109 ASP A N 1
ATOM 871 C CA . ASP A 1 109 ? 23.296 4.796 -14.238 1.00 91.19 109 ASP A CA 1
ATOM 872 C C . ASP A 1 109 ? 23.455 3.929 -15.492 1.00 91.19 109 ASP A C 1
ATOM 874 O O . ASP A 1 109 ? 23.140 4.349 -16.613 1.00 91.19 109 ASP A O 1
ATOM 878 N N . THR A 1 110 ? 23.873 2.681 -15.323 1.00 94.75 110 THR A N 1
ATOM 879 C CA . THR A 1 110 ? 23.694 1.660 -16.360 1.00 94.75 110 THR A CA 1
ATOM 880 C C . THR A 1 110 ? 22.210 1.304 -16.499 1.00 94.75 110 THR A C 1
ATOM 882 O O . THR A 1 110 ? 21.411 1.515 -15.586 1.00 94.75 110 THR A O 1
ATOM 885 N N . MET A 1 111 ? 21.806 0.719 -17.634 1.00 95.56 111 MET A N 1
ATOM 886 C CA . MET A 1 111 ? 20.417 0.250 -17.788 1.00 95.56 111 MET A CA 1
ATOM 887 C C . MET A 1 111 ? 20.051 -0.832 -16.774 1.00 95.56 111 MET A C 1
ATOM 889 O O . MET A 1 111 ? 18.914 -0.887 -16.321 1.00 95.56 111 MET A O 1
ATOM 893 N N . LYS A 1 112 ? 21.018 -1.665 -16.378 1.00 95.56 112 LYS A N 1
ATOM 894 C CA . LYS A 1 112 ? 20.804 -2.699 -15.367 1.00 95.56 112 LYS A CA 1
ATOM 895 C C . LYS A 1 112 ? 20.525 -2.092 -13.990 1.00 95.56 112 LYS A C 1
ATOM 897 O O . LYS A 1 112 ? 19.570 -2.503 -13.343 1.00 95.56 112 LYS A O 1
ATOM 902 N N . GLU A 1 113 ? 21.331 -1.123 -13.560 1.00 96.25 113 GLU A N 1
ATOM 903 C CA . GLU A 1 113 ? 21.123 -0.422 -12.282 1.00 96.25 113 GLU A CA 1
ATOM 904 C C . GLU A 1 113 ? 19.788 0.319 -12.269 1.00 96.25 113 GLU A C 1
ATOM 906 O O . GLU A 1 113 ? 19.051 0.232 -11.291 1.00 96.25 113 GLU A O 1
ATOM 911 N N . TYR A 1 114 ? 19.447 0.972 -13.382 1.00 97.69 114 TYR A N 1
ATOM 912 C CA . TYR A 1 114 ? 18.160 1.634 -13.550 1.00 97.69 114 TYR A CA 1
ATOM 913 C C . TYR A 1 114 ? 16.973 0.673 -13.378 1.00 97.69 114 TYR A C 1
ATOM 915 O O . TYR A 1 114 ? 16.088 0.942 -12.569 1.00 97.69 114 TYR A O 1
ATOM 923 N N . VAL A 1 115 ? 16.959 -0.458 -14.097 1.00 97.94 115 VAL A N 1
ATOM 924 C CA . VAL A 1 115 ? 15.874 -1.453 -13.994 1.00 97.94 115 VAL A CA 1
ATOM 925 C C . VAL A 1 115 ? 15.781 -2.012 -12.574 1.00 97.94 115 VAL A C 1
ATOM 927 O O . VAL A 1 115 ? 14.688 -2.088 -12.021 1.00 97.94 115 VAL A O 1
ATOM 930 N N . MET A 1 116 ? 16.918 -2.339 -11.948 1.00 97.25 116 MET A N 1
ATOM 931 C CA . MET A 1 116 ? 16.944 -2.850 -10.573 1.00 97.25 116 MET A CA 1
ATOM 932 C C . MET A 1 116 ? 16.351 -1.861 -9.564 1.00 97.25 116 MET A C 1
ATOM 934 O O . MET A 1 116 ? 15.623 -2.266 -8.656 1.00 97.25 116 MET A O 1
ATOM 938 N N . GLU A 1 117 ? 16.668 -0.576 -9.696 1.00 97.88 117 GLU A N 1
ATOM 939 C CA . GLU A 1 117 ? 16.161 0.451 -8.789 1.00 97.88 117 GLU A CA 1
ATOM 940 C C . GLU A 1 117 ? 14.681 0.758 -9.044 1.00 97.88 117 GLU A C 1
ATOM 942 O O . GLU A 1 117 ? 13.907 0.880 -8.093 1.00 97.88 117 GLU A O 1
ATOM 947 N N . PHE A 1 118 ? 14.263 0.788 -10.311 1.00 98.19 118 PHE A N 1
ATOM 948 C CA . PHE A 1 118 ? 12.856 0.893 -10.691 1.00 98.19 118 PHE A CA 1
ATOM 949 C C . PHE A 1 118 ? 12.027 -0.251 -10.085 1.00 98.19 118 PHE A C 1
ATOM 951 O O . PHE A 1 118 ? 11.023 0.005 -9.419 1.00 98.19 118 PHE A O 1
ATOM 958 N N . ASP A 1 119 ? 12.489 -1.499 -10.227 1.00 97.44 119 ASP A N 1
ATOM 959 C CA . ASP A 1 119 ? 11.876 -2.681 -9.609 1.00 97.44 119 ASP A CA 1
ATOM 960 C C . ASP A 1 119 ? 11.773 -2.530 -8.091 1.00 97.44 119 ASP A C 1
ATOM 962 O O . ASP A 1 119 ? 10.738 -2.809 -7.484 1.00 97.44 119 ASP A O 1
ATOM 966 N N . ARG A 1 120 ? 12.855 -2.076 -7.450 1.00 97.38 120 ARG A N 1
ATOM 967 C CA . ARG A 1 120 ? 12.908 -1.900 -5.996 1.00 97.38 120 ARG A CA 1
ATOM 968 C C . ARG A 1 120 ? 11.869 -0.888 -5.510 1.00 97.38 120 ARG A C 1
ATOM 970 O O . ARG A 1 120 ? 11.250 -1.116 -4.468 1.00 97.38 120 ARG A O 1
ATOM 977 N N . LEU A 1 121 ? 11.693 0.220 -6.231 1.00 96.69 121 LEU A N 1
ATOM 978 C CA . LEU A 1 121 ? 10.715 1.259 -5.906 1.00 96.69 121 LEU A CA 1
ATOM 979 C C . LEU A 1 121 ? 9.281 0.788 -6.183 1.00 96.69 121 LEU A C 1
ATOM 981 O O . LEU A 1 121 ? 8.412 0.960 -5.326 1.00 96.69 121 LEU A O 1
ATOM 985 N N . TYR A 1 122 ? 9.036 0.105 -7.303 1.00 97.31 122 TYR A N 1
ATOM 986 C CA . TYR A 1 122 ? 7.708 -0.428 -7.608 1.00 97.31 122 TYR A CA 1
ATOM 987 C C . TYR A 1 122 ? 7.269 -1.522 -6.622 1.00 97.31 122 TYR A C 1
ATOM 989 O O . TYR A 1 122 ? 6.136 -1.493 -6.147 1.00 97.31 122 TYR A O 1
ATOM 997 N N . ARG A 1 123 ? 8.173 -2.409 -6.180 1.00 94.00 123 ARG A N 1
ATOM 998 C CA . ARG A 1 123 ? 7.874 -3.405 -5.126 1.00 94.00 123 ARG A CA 1
ATOM 999 C C . ARG A 1 123 ? 7.476 -2.791 -3.781 1.00 94.00 123 ARG A C 1
ATOM 1001 O O . ARG A 1 123 ? 6.916 -3.463 -2.918 1.00 94.00 123 ARG A O 1
ATOM 1008 N N . ARG A 1 124 ? 7.791 -1.516 -3.540 1.00 90.88 124 ARG A N 1
ATOM 1009 C CA . ARG A 1 124 ? 7.274 -0.793 -2.366 1.00 90.88 124 ARG A CA 1
ATOM 1010 C C . ARG A 1 124 ? 5.846 -0.313 -2.596 1.00 90.88 124 ARG A C 1
ATOM 1012 O O . ARG A 1 124 ? 5.056 -0.367 -1.659 1.00 90.88 124 ARG A O 1
ATOM 1019 N N . CYS A 1 125 ? 5.519 0.084 -3.824 1.00 91.50 125 CYS A N 1
ATOM 1020 C CA . CYS A 1 125 ? 4.168 0.459 -4.231 1.00 91.50 125 CYS A CA 1
ATOM 1021 C C . CYS A 1 125 ? 3.224 -0.749 -4.253 1.00 91.50 125 CYS A C 1
ATOM 1023 O O . CYS A 1 125 ? 2.117 -0.653 -3.737 1.00 91.50 125 CYS A O 1
ATOM 1025 N N . GLU A 1 126 ? 3.666 -1.904 -4.765 1.00 87.75 126 GLU A N 1
ATOM 1026 C CA . GLU A 1 126 ? 2.815 -3.094 -4.956 1.00 87.75 126 GLU A CA 1
ATOM 1027 C C . GLU A 1 126 ? 2.235 -3.670 -3.651 1.00 87.75 126 GLU A C 1
ATOM 1029 O O . GLU A 1 126 ? 1.264 -4.431 -3.682 1.00 87.75 126 GLU A O 1
ATOM 1034 N N . LYS A 1 127 ? 2.816 -3.286 -2.504 1.00 83.81 127 LYS A N 1
ATOM 1035 C CA . LYS A 1 127 ? 2.295 -3.583 -1.162 1.00 83.81 127 LYS A CA 1
ATOM 1036 C C . LYS A 1 127 ? 0.913 -2.973 -0.929 1.00 83.81 127 LYS A C 1
ATOM 1038 O O . LYS A 1 127 ? 0.144 -3.512 -0.139 1.00 83.81 127 LYS A O 1
ATOM 1043 N N . TYR A 1 128 ? 0.595 -1.884 -1.624 1.00 83.44 128 TYR A N 1
ATOM 1044 C CA . TYR A 1 128 ? -0.689 -1.204 -1.571 1.00 83.44 128 TYR A CA 1
ATOM 1045 C C . TYR A 1 128 ? -1.495 -1.555 -2.820 1.00 83.44 128 TYR A C 1
ATOM 1047 O O . TYR A 1 128 ? -1.142 -1.172 -3.934 1.00 83.44 128 TYR A O 1
ATOM 1055 N N . THR A 1 129 ? -2.616 -2.260 -2.650 1.00 80.25 129 THR A N 1
ATOM 1056 C CA . THR A 1 129 ? -3.455 -2.723 -3.772 1.00 80.25 129 THR A CA 1
ATOM 1057 C C . THR A 1 129 ? -3.885 -1.589 -4.706 1.00 80.25 129 THR A C 1
ATOM 1059 O O . THR A 1 129 ? -3.932 -1.791 -5.917 1.00 80.25 129 THR A O 1
ATOM 1062 N N . VAL A 1 130 ? -4.142 -0.393 -4.163 1.00 83.31 130 VAL A N 1
ATOM 1063 C CA . VAL A 1 130 ? -4.533 0.804 -4.931 1.00 83.31 130 VAL A CA 1
ATOM 1064 C C . VAL A 1 130 ? -3.445 1.295 -5.898 1.00 83.31 130 VAL A C 1
ATOM 1066 O O . VAL A 1 130 ? -3.756 1.991 -6.857 1.00 83.31 130 VAL A O 1
ATOM 1069 N N . LEU A 1 131 ? -2.183 0.909 -5.684 1.00 90.69 131 LEU A N 1
ATOM 1070 C CA . LEU A 1 131 ? -1.037 1.307 -6.508 1.00 90.69 131 LEU A CA 1
ATOM 1071 C C . LEU A 1 131 ? -0.586 0.223 -7.492 1.00 90.69 131 LEU A C 1
ATOM 1073 O O . LEU A 1 131 ? 0.435 0.392 -8.157 1.00 90.69 131 LEU A O 1
ATOM 1077 N N . LYS A 1 132 ? -1.298 -0.906 -7.586 1.00 92.12 132 LYS A N 1
ATOM 1078 C CA . LYS A 1 132 ? -0.942 -1.958 -8.542 1.00 92.12 132 LYS A CA 1
ATOM 1079 C C . LYS A 1 132 ? -1.146 -1.468 -9.972 1.00 92.12 132 LYS A C 1
ATOM 1081 O O . LYS A 1 132 ? -2.246 -1.095 -10.371 1.00 92.12 132 LYS A O 1
ATOM 1086 N N . ILE A 1 133 ? -0.078 -1.534 -10.753 1.00 94.88 133 ILE A N 1
ATOM 1087 C CA . ILE A 1 133 ? -0.045 -1.197 -12.172 1.00 94.88 133 ILE A CA 1
ATOM 1088 C C . ILE A 1 133 ? -0.029 -2.507 -12.963 1.00 94.88 133 ILE A C 1
ATOM 1090 O O . ILE A 1 133 ? 0.721 -3.426 -12.643 1.00 94.88 133 ILE A O 1
ATOM 1094 N N . GLY A 1 134 ? -0.862 -2.607 -14.000 1.00 95.44 134 GLY A N 1
ATOM 1095 C CA . GLY A 1 134 ? -0.839 -3.764 -14.897 1.00 95.44 134 GLY A CA 1
ATOM 1096 C C . GLY A 1 134 ? 0.452 -3.823 -15.721 1.00 95.44 134 GLY A C 1
ATOM 1097 O O . GLY A 1 134 ? 0.965 -2.784 -16.135 1.00 95.44 134 GLY A O 1
ATOM 1098 N N . ASP A 1 135 ? 0.939 -5.030 -16.014 1.00 94.25 135 ASP A N 1
ATOM 1099 C CA . ASP A 1 135 ? 2.271 -5.275 -16.597 1.00 94.25 135 ASP A CA 1
ATOM 1100 C C . ASP A 1 135 ? 2.589 -4.425 -17.833 1.00 94.25 135 ASP A C 1
ATOM 1102 O O . ASP A 1 135 ? 3.682 -3.879 -17.956 1.00 94.25 135 ASP A O 1
ATOM 1106 N N . GLY A 1 136 ? 1.629 -4.272 -18.752 1.00 95.56 136 GLY A N 1
ATOM 1107 C CA . GLY A 1 136 ? 1.821 -3.449 -19.949 1.00 95.56 136 GLY A CA 1
ATOM 1108 C C . GLY A 1 136 ? 2.021 -1.970 -19.618 1.00 95.56 136 GLY A C 1
ATOM 1109 O O . GLY A 1 136 ? 2.946 -1.340 -20.124 1.00 95.56 136 GLY A O 1
ATOM 1110 N N . ALA A 1 137 ? 1.190 -1.423 -18.727 1.00 96.94 137 ALA A N 1
ATOM 1111 C CA . ALA A 1 137 ? 1.319 -0.039 -18.283 1.00 96.94 137 ALA A CA 1
ATOM 1112 C C . ALA A 1 137 ? 2.631 0.177 -17.516 1.00 96.94 137 ALA A C 1
ATOM 1114 O O . ALA A 1 137 ? 3.305 1.176 -17.757 1.00 96.94 137 ALA A O 1
ATOM 1115 N N . LEU A 1 138 ? 3.032 -0.776 -16.668 1.00 97.69 138 LEU A N 1
ATOM 1116 C CA . LEU A 1 138 ? 4.299 -0.729 -15.940 1.00 97.69 138 LEU A CA 1
ATOM 1117 C C . LEU A 1 138 ? 5.501 -0.765 -16.894 1.00 97.69 138 LEU A C 1
ATOM 1119 O O . LEU A 1 138 ? 6.438 0.011 -16.729 1.00 97.69 138 LEU A O 1
ATOM 1123 N N . GLY A 1 139 ? 5.445 -1.606 -17.930 1.00 97.69 139 GLY A N 1
ATOM 1124 C CA . GLY A 1 139 ? 6.457 -1.664 -18.984 1.00 97.69 139 GLY A CA 1
ATOM 1125 C C . GLY A 1 139 ? 6.602 -0.336 -19.726 1.00 97.69 139 GLY A C 1
ATOM 1126 O O . GLY A 1 139 ? 7.705 0.197 -19.836 1.00 97.69 139 GLY A O 1
ATOM 1127 N N . PHE A 1 140 ? 5.498 0.274 -20.162 1.00 97.38 140 PHE A N 1
ATOM 1128 C CA . PHE A 1 140 ? 5.559 1.602 -20.784 1.00 97.38 140 PHE A CA 1
ATOM 1129 C C . PHE A 1 140 ? 6.060 2.681 -19.820 1.00 97.38 140 PHE A C 1
ATOM 1131 O O . PHE A 1 140 ? 6.758 3.610 -20.233 1.00 97.38 140 PHE A O 1
ATOM 1138 N N . TYR A 1 141 ? 5.739 2.551 -18.535 1.00 97.38 141 TYR A N 1
ATOM 1139 C CA . TYR A 1 141 ? 6.219 3.452 -17.499 1.00 97.38 141 TYR A CA 1
ATOM 1140 C C . TYR A 1 141 ? 7.741 3.365 -17.327 1.00 97.38 141 TYR A C 1
ATOM 1142 O O . TYR A 1 141 ? 8.411 4.400 -17.316 1.00 97.38 141 TYR A O 1
ATOM 1150 N N . LEU A 1 142 ? 8.293 2.148 -17.312 1.00 98.25 142 LEU A N 1
ATOM 1151 C CA . LEU A 1 142 ? 9.734 1.893 -17.331 1.00 98.25 142 LEU A CA 1
ATOM 1152 C C . LEU A 1 142 ? 10.396 2.578 -18.537 1.00 98.25 142 LEU A C 1
ATOM 1154 O O . LEU A 1 142 ? 11.329 3.359 -18.372 1.00 98.25 142 LEU A O 1
ATOM 1158 N N . LEU A 1 143 ? 9.886 2.370 -19.755 1.00 97.50 143 LEU A N 1
ATOM 1159 C CA . LEU A 1 143 ? 10.474 2.997 -20.949 1.00 97.50 143 LEU A CA 1
ATOM 1160 C C . LEU A 1 143 ? 10.434 4.532 -20.876 1.00 97.50 143 LEU A C 1
ATOM 1162 O O . LEU A 1 143 ? 11.423 5.201 -21.177 1.00 97.50 143 LEU A O 1
ATOM 1166 N N . LYS A 1 144 ? 9.319 5.101 -20.403 1.00 96.69 144 LYS A N 1
ATOM 1167 C CA . LYS A 1 144 ? 9.163 6.554 -20.239 1.00 96.69 144 LYS A CA 1
ATOM 1168 C C . LYS A 1 144 ? 10.158 7.130 -19.227 1.00 96.69 144 LYS A C 1
ATOM 1170 O O . LYS A 1 144 ? 10.731 8.198 -19.460 1.00 96.69 144 LYS A O 1
ATOM 1175 N N . LYS A 1 145 ? 10.366 6.452 -18.096 1.00 97.88 145 LYS A N 1
ATOM 1176 C CA . LYS A 1 145 ? 11.273 6.908 -17.029 1.00 97.88 145 LYS A CA 1
ATOM 1177 C C . LYS A 1 145 ? 12.749 6.612 -17.341 1.00 97.88 145 LYS A C 1
ATOM 1179 O O . LYS A 1 145 ? 13.619 7.257 -16.754 1.00 97.88 145 LYS A O 1
ATOM 1184 N N . ALA A 1 146 ? 13.040 5.753 -18.321 1.00 97.38 146 ALA A N 1
ATOM 1185 C CA . ALA A 1 146 ? 14.389 5.483 -18.823 1.00 97.38 146 ALA A CA 1
ATOM 1186 C C . ALA A 1 146 ? 15.005 6.634 -19.648 1.00 97.38 146 ALA A C 1
ATOM 1188 O O . ALA A 1 146 ? 16.210 6.611 -19.900 1.00 97.38 146 ALA A O 1
ATOM 1189 N N . LYS A 1 147 ? 14.210 7.654 -20.022 1.00 95.06 147 LYS A N 1
ATOM 1190 C CA . LYS A 1 147 ? 14.638 8.833 -20.810 1.00 95.06 147 LYS A CA 1
ATO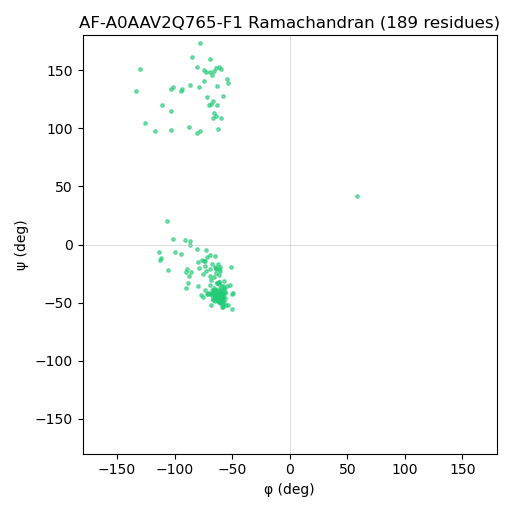M 1191 C C . LYS A 1 147 ? 15.226 8.467 -22.179 1.00 95.06 147 LYS A C 1
ATOM 1193 O O . LYS A 1 147 ? 16.230 9.041 -22.596 1.00 95.06 147 LYS A O 1
ATOM 1198 N N . LEU A 1 148 ? 14.583 7.512 -22.844 1.00 94.94 148 LEU A N 1
ATOM 1199 C CA . LEU A 1 148 ? 14.943 7.075 -24.188 1.00 94.94 148 LEU A CA 1
ATOM 1200 C C . LEU A 1 148 ? 14.555 8.124 -25.230 1.00 94.94 148 LEU A C 1
ATOM 1202 O O . LEU A 1 148 ? 13.540 8.806 -25.072 1.00 94.94 148 LEU A O 1
ATOM 1206 N N . ASP A 1 149 ? 15.328 8.210 -26.309 1.00 95.00 149 ASP A N 1
ATOM 1207 C CA . ASP A 1 149 ? 14.864 8.863 -27.532 1.00 95.00 149 ASP A CA 1
ATOM 1208 C C . ASP A 1 149 ? 13.919 7.951 -28.346 1.00 95.00 149 ASP A C 1
ATOM 1210 O O . ASP A 1 149 ? 13.689 6.780 -28.017 1.00 95.00 149 ASP A O 1
ATOM 1214 N N . ASP A 1 150 ? 13.328 8.489 -29.417 1.00 95.19 150 ASP A N 1
ATOM 1215 C CA . ASP A 1 150 ? 12.370 7.750 -30.248 1.00 95.19 150 ASP A CA 1
ATOM 1216 C C . ASP A 1 150 ? 12.991 6.505 -30.902 1.00 95.19 150 ASP A C 1
ATOM 1218 O O . ASP A 1 150 ? 12.318 5.484 -31.066 1.00 95.19 150 ASP A O 1
ATOM 1222 N N . ARG A 1 151 ? 14.281 6.557 -31.260 1.00 95.50 151 ARG A N 1
ATOM 1223 C CA . ARG A 1 151 ? 14.984 5.443 -31.914 1.00 95.50 151 ARG A CA 1
ATOM 1224 C C . ARG A 1 151 ? 15.293 4.341 -30.912 1.00 95.50 151 ARG A C 1
ATOM 1226 O O . ARG A 1 151 ? 15.062 3.169 -31.204 1.00 95.50 151 ARG A O 1
ATOM 1233 N N . GLU A 1 152 ? 15.783 4.710 -29.734 1.00 96.06 152 GLU A N 1
ATOM 1234 C CA . GLU A 1 152 ? 16.004 3.802 -28.610 1.00 96.06 152 GLU A CA 1
ATOM 1235 C C . GLU A 1 152 ? 14.691 3.126 -28.195 1.00 96.06 152 GLU A C 1
ATOM 1237 O O . GLU A 1 152 ? 14.651 1.907 -28.023 1.00 96.06 152 GLU A O 1
ATOM 1242 N N . THR A 1 153 ? 13.596 3.890 -28.121 1.00 97.06 153 THR A N 1
ATOM 1243 C CA . THR A 1 153 ? 12.260 3.362 -27.811 1.00 97.06 153 THR A CA 1
ATOM 1244 C C . THR A 1 153 ? 11.809 2.342 -28.855 1.00 97.06 153 THR A C 1
ATOM 1246 O O . THR A 1 153 ? 11.421 1.229 -28.499 1.00 97.06 153 THR A O 1
ATOM 1249 N N . GLN A 1 154 ? 11.899 2.678 -30.148 1.00 96.19 154 GLN A N 1
ATOM 1250 C CA . GLN A 1 154 ? 11.559 1.751 -31.233 1.00 96.19 154 GLN A CA 1
ATOM 1251 C C . GLN A 1 154 ? 12.399 0.473 -31.173 1.00 96.19 154 GLN A C 1
ATOM 1253 O O . GLN A 1 154 ? 11.846 -0.619 -31.291 1.00 96.19 154 GLN A O 1
ATOM 1258 N N . LEU A 1 155 ? 13.711 0.596 -30.939 1.00 96.50 155 LEU A N 1
ATOM 1259 C CA . LEU A 1 155 ? 14.621 -0.542 -30.830 1.00 96.50 155 LEU A CA 1
ATOM 1260 C C . LEU A 1 155 ? 14.201 -1.489 -29.701 1.00 96.50 155 LEU A C 1
ATOM 1262 O O . LEU A 1 155 ? 14.103 -2.694 -29.927 1.00 96.50 155 LEU A O 1
ATOM 1266 N N . VAL A 1 156 ? 13.898 -0.963 -28.513 1.00 96.69 156 VAL A N 1
ATOM 1267 C CA . VAL A 1 156 ? 13.447 -1.779 -27.376 1.00 96.69 156 VAL A CA 1
ATOM 1268 C C . VAL A 1 156 ? 12.139 -2.502 -27.690 1.00 96.69 156 VAL A C 1
ATOM 1270 O O . VAL A 1 156 ? 12.027 -3.699 -27.424 1.00 96.69 156 VAL A O 1
ATOM 1273 N N . LEU A 1 157 ? 11.180 -1.820 -28.322 1.00 96.31 157 LEU A N 1
ATOM 1274 C CA . LEU A 1 157 ? 9.886 -2.409 -28.676 1.00 96.31 157 LEU A CA 1
ATOM 1275 C C . LEU A 1 157 ? 9.992 -3.554 -29.696 1.00 96.31 157 LEU A C 1
ATOM 1277 O O . LEU A 1 157 ? 9.140 -4.438 -29.683 1.00 96.31 157 LEU A O 1
ATOM 1281 N N . THR A 1 158 ? 11.046 -3.615 -30.521 1.00 96.38 158 THR A N 1
ATOM 1282 C CA . THR A 1 158 ? 11.281 -4.782 -31.401 1.00 96.38 158 THR A CA 1
ATOM 1283 C C . THR A 1 158 ? 11.557 -6.078 -30.633 1.00 96.38 158 THR A C 1
ATOM 1285 O O . THR A 1 158 ? 11.394 -7.166 -31.181 1.00 96.38 158 THR A O 1
ATOM 1288 N N . GLY A 1 159 ? 11.974 -5.973 -29.366 1.00 93.62 159 GLY A N 1
ATOM 1289 C CA . GLY A 1 159 ? 12.220 -7.110 -28.483 1.00 93.62 159 GLY A CA 1
ATOM 1290 C C . GLY A 1 159 ? 10.989 -7.610 -27.726 1.00 93.62 159 GLY A C 1
ATOM 1291 O O . GLY A 1 159 ? 11.146 -8.503 -26.898 1.00 93.62 159 GLY A O 1
ATOM 1292 N N . VAL A 1 160 ? 9.803 -7.038 -27.967 1.00 95.50 160 VAL A N 1
ATOM 1293 C CA . VAL A 1 160 ? 8.570 -7.351 -27.231 1.00 95.50 160 VAL A CA 1
ATOM 1294 C C . VAL A 1 160 ? 7.583 -8.086 -28.137 1.00 95.50 160 VAL A C 1
ATOM 1296 O O . VAL A 1 160 ? 7.108 -7.540 -29.132 1.00 95.50 160 VAL A O 1
ATOM 1299 N N . ASP A 1 161 ? 7.216 -9.305 -27.753 1.00 94.31 161 ASP A N 1
ATOM 1300 C CA . ASP A 1 161 ? 6.114 -10.063 -28.338 1.00 94.31 161 ASP A CA 1
ATOM 1301 C C . ASP A 1 161 ? 4.895 -10.018 -27.409 1.00 94.31 161 ASP A C 1
ATOM 1303 O O . ASP A 1 161 ? 4.762 -10.790 -26.457 1.00 94.31 161 ASP A O 1
ATOM 1307 N N . TYR A 1 162 ? 3.959 -9.119 -27.719 1.00 88.50 162 TYR A N 1
ATOM 1308 C CA . TYR A 1 162 ? 2.737 -8.944 -26.932 1.00 88.50 162 TYR A CA 1
ATOM 1309 C C . TYR A 1 162 ? 1.749 -10.115 -27.028 1.00 88.50 162 TYR A C 1
ATOM 1311 O O . TYR A 1 162 ? 0.747 -10.135 -26.310 1.00 88.50 162 TYR A O 1
ATOM 1319 N N . LYS A 1 163 ? 1.984 -11.072 -27.935 1.00 90.94 163 LYS A N 1
ATOM 1320 C CA . LYS A 1 163 ? 1.168 -12.284 -28.062 1.00 90.94 163 LYS A CA 1
ATOM 1321 C C . LYS A 1 163 ? 1.687 -13.415 -27.184 1.00 90.94 163 LYS A C 1
ATOM 1323 O O . LYS A 1 163 ? 0.915 -14.325 -26.876 1.00 90.94 163 LYS A O 1
ATOM 1328 N N . ASN A 1 164 ? 2.955 -13.358 -26.781 1.00 91.06 164 ASN A N 1
ATOM 1329 C CA . ASN A 1 164 ? 3.529 -14.309 -25.848 1.00 91.06 164 ASN A CA 1
ATOM 1330 C C . ASN A 1 164 ? 2.935 -14.085 -24.449 1.00 91.06 164 ASN A C 1
ATOM 1332 O O . ASN A 1 164 ? 3.052 -13.000 -23.882 1.00 91.06 164 ASN A O 1
ATOM 1336 N N . LYS A 1 165 ? 2.286 -15.119 -23.905 1.00 89.25 165 LYS A N 1
ATOM 1337 C CA . LYS A 1 165 ? 1.656 -15.095 -22.577 1.00 89.25 165 LYS A CA 1
ATOM 1338 C C . LYS A 1 165 ? 2.505 -15.752 -21.488 1.00 89.25 165 LYS A C 1
ATOM 1340 O O . LYS A 1 165 ? 2.127 -15.672 -20.325 1.00 89.25 165 LYS A O 1
ATOM 1345 N N . ASP A 1 166 ? 3.623 -16.376 -21.854 1.00 93.00 166 ASP A N 1
ATOM 1346 C CA . ASP A 1 166 ? 4.506 -17.078 -20.916 1.00 93.00 166 ASP A CA 1
ATOM 1347 C C . ASP A 1 166 ? 5.404 -16.110 -20.135 1.00 93.00 166 ASP A C 1
ATOM 1349 O O . ASP A 1 166 ? 5.924 -16.458 -19.078 1.00 93.00 166 ASP A O 1
ATOM 1353 N N . VAL A 1 167 ? 5.592 -14.893 -20.658 1.00 94.12 167 VAL A N 1
ATOM 1354 C CA . VAL A 1 167 ? 6.419 -13.838 -20.063 1.00 94.12 167 VAL A CA 1
ATOM 1355 C C . VAL A 1 167 ? 5.642 -12.531 -20.095 1.00 94.12 167 VAL A C 1
ATOM 1357 O O . VAL A 1 167 ? 5.095 -12.154 -21.136 1.00 94.12 167 VAL A O 1
ATOM 1360 N N . THR A 1 168 ? 5.608 -11.818 -18.972 1.00 95.75 168 THR A N 1
ATOM 1361 C CA . THR A 1 168 ? 4.855 -10.563 -18.877 1.00 95.75 168 THR A CA 1
ATOM 1362 C C . THR A 1 168 ? 5.424 -9.500 -19.820 1.00 95.75 168 THR A C 1
ATOM 1364 O O . THR A 1 168 ? 6.621 -9.467 -20.117 1.00 95.75 168 THR A O 1
ATOM 1367 N N . 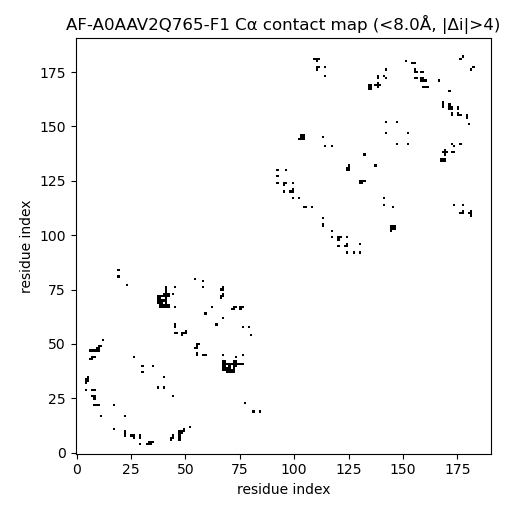ILE A 1 169 ? 4.576 -8.572 -20.274 1.00 96.25 169 ILE A N 1
ATOM 1368 C CA . ILE A 1 169 ? 5.019 -7.442 -21.111 1.00 96.25 169 ILE A CA 1
ATOM 1369 C C . ILE A 1 169 ? 6.109 -6.629 -20.402 1.00 96.25 169 ILE A C 1
ATOM 1371 O O . ILE A 1 169 ? 7.066 -6.189 -21.041 1.00 96.25 169 ILE A O 1
ATOM 1375 N N . TYR A 1 170 ? 5.984 -6.474 -19.082 1.00 97.38 170 TYR A N 1
ATOM 1376 C CA . TYR A 1 170 ? 6.977 -5.806 -18.252 1.00 97.38 170 TYR A CA 1
ATOM 1377 C C . TYR A 1 170 ? 8.348 -6.489 -18.336 1.00 97.38 170 TYR A C 1
ATOM 1379 O O . TYR A 1 170 ? 9.334 -5.847 -18.690 1.00 97.38 170 TYR A O 1
ATOM 1387 N N . GLU A 1 171 ? 8.415 -7.797 -18.078 1.00 97.00 171 GLU A N 1
ATOM 1388 C CA . GLU A 1 171 ? 9.670 -8.560 -18.113 1.00 97.00 171 GLU A CA 1
ATOM 1389 C C . GLU A 1 171 ? 10.322 -8.541 -19.499 1.00 97.00 171 GLU A C 1
ATOM 1391 O O . GLU A 1 171 ? 11.549 -8.419 -19.607 1.00 97.00 171 GLU A O 1
ATOM 1396 N N . GLN A 1 172 ? 9.517 -8.618 -20.564 1.00 97.50 172 GLN A N 1
ATOM 1397 C CA . GLN A 1 172 ? 10.007 -8.503 -21.937 1.00 97.50 172 GLN A CA 1
ATOM 1398 C C . GLN A 1 172 ? 10.643 -7.127 -22.192 1.00 97.50 172 GLN A C 1
ATOM 1400 O O . GLN A 1 172 ? 11.764 -7.054 -22.700 1.00 97.50 172 GLN A O 1
ATOM 1405 N N . MET A 1 173 ? 9.978 -6.038 -21.784 1.00 97.69 173 MET A N 1
ATOM 1406 C CA . MET A 1 173 ? 10.500 -4.673 -21.927 1.00 97.69 173 MET A CA 1
ATOM 1407 C C . MET A 1 173 ? 11.764 -4.442 -21.089 1.00 97.69 173 MET A C 1
ATOM 1409 O O . MET A 1 173 ? 12.742 -3.915 -21.618 1.00 97.69 173 MET A O 1
ATOM 1413 N N . SER A 1 174 ? 11.798 -4.890 -19.831 1.00 97.38 174 SER A N 1
ATOM 1414 C CA . SER A 1 174 ? 12.982 -4.810 -18.961 1.00 97.38 174 SER A CA 1
ATOM 1415 C C . SER A 1 174 ? 14.182 -5.547 -19.560 1.00 97.38 174 SER A C 1
ATOM 1417 O O . SER A 1 174 ? 15.296 -5.017 -19.607 1.00 97.38 174 SER A O 1
ATOM 1419 N N . SER A 1 175 ? 13.952 -6.752 -20.088 1.00 96.44 175 SER A N 1
ATOM 1420 C CA . SER A 1 175 ? 14.994 -7.562 -20.724 1.00 96.44 175 SER A CA 1
ATOM 1421 C C . SER A 1 175 ? 15.514 -6.915 -22.008 1.00 96.44 175 SER A C 1
ATOM 1423 O O . SER A 1 175 ? 16.726 -6.838 -22.215 1.00 96.44 175 SER A O 1
ATOM 1425 N N . ALA A 1 176 ? 14.617 -6.418 -22.863 1.00 96.56 176 ALA A N 1
ATOM 1426 C CA . ALA A 1 176 ? 14.975 -5.737 -24.103 1.00 96.56 176 ALA A CA 1
ATOM 1427 C C . ALA A 1 176 ? 15.750 -4.436 -23.836 1.00 96.56 176 ALA A C 1
ATOM 1429 O O . ALA A 1 176 ? 16.752 -4.171 -24.505 1.00 96.56 176 ALA A O 1
ATOM 1430 N N . LEU A 1 177 ? 15.353 -3.674 -22.812 1.00 96.62 177 LEU A N 1
ATOM 1431 C CA . LEU A 1 177 ? 16.032 -2.450 -22.393 1.00 96.62 177 LEU A CA 1
ATOM 1432 C C . LEU A 1 177 ? 17.499 -2.718 -22.029 1.00 96.62 177 LEU A C 1
ATOM 1434 O O . LEU A 1 177 ? 18.406 -2.070 -22.553 1.00 96.62 177 LEU A O 1
ATOM 1438 N N . VAL A 1 178 ? 17.752 -3.724 -21.186 1.00 96.25 178 VAL A N 1
ATOM 1439 C CA . VAL A 1 178 ? 19.119 -4.109 -20.798 1.00 96.25 178 VAL A CA 1
ATOM 1440 C C . VAL A 1 178 ? 19.888 -4.695 -21.983 1.00 96.25 178 VAL A C 1
ATOM 1442 O O . VAL A 1 178 ? 21.055 -4.357 -22.179 1.00 96.25 178 VAL A O 1
ATOM 1445 N N . LYS A 1 179 ? 19.249 -5.539 -22.801 1.00 95.06 179 LYS A N 1
ATOM 1446 C CA . LYS A 1 179 ? 19.883 -6.195 -23.952 1.00 95.06 179 LYS A CA 1
ATOM 1447 C C . LYS A 1 179 ? 20.376 -5.195 -24.996 1.00 95.06 179 LYS A C 1
ATOM 1449 O O . LYS A 1 179 ? 21.504 -5.321 -25.465 1.00 95.06 179 LYS A O 1
ATOM 1454 N N . PHE A 1 180 ? 19.543 -4.230 -25.378 1.00 94.81 180 PHE A N 1
ATOM 1455 C CA . PHE A 1 180 ? 19.855 -3.320 -26.480 1.00 94.81 180 PHE A CA 1
ATOM 1456 C C . PHE A 1 180 ? 20.633 -2.080 -26.042 1.00 94.81 180 PHE A C 1
ATOM 1458 O O . PHE A 1 180 ? 21.479 -1.596 -26.796 1.00 94.81 180 PHE A O 1
ATOM 1465 N N . LEU A 1 181 ? 20.381 -1.579 -24.828 1.00 92.88 181 LEU A N 1
ATOM 1466 C CA . LEU A 1 181 ? 20.946 -0.311 -24.357 1.00 92.88 181 LEU A CA 1
ATOM 1467 C C . LEU A 1 181 ? 21.943 -0.476 -23.198 1.00 92.88 181 LEU A C 1
ATOM 1469 O O . LEU A 1 181 ? 22.614 0.481 -22.826 1.00 92.88 181 LEU A O 1
ATOM 1473 N N . GLY A 1 182 ? 22.112 -1.681 -22.640 1.00 84.06 182 GLY A N 1
ATOM 1474 C CA . GLY A 1 182 ? 23.068 -1.938 -21.554 1.00 84.06 182 GLY A CA 1
ATOM 1475 C C . GLY A 1 182 ? 24.541 -1.934 -21.980 1.00 84.06 182 GLY A C 1
ATOM 1476 O O . GLY A 1 182 ? 25.412 -1.704 -21.145 1.00 84.06 182 GLY A O 1
ATOM 1477 N N . GLY A 1 183 ? 24.828 -2.164 -23.266 1.00 69.75 183 GLY A N 1
ATOM 1478 C CA . GLY A 1 183 ? 26.189 -2.167 -23.824 1.00 69.75 183 GLY A CA 1
ATOM 1479 C C . GLY A 1 183 ? 26.644 -0.834 -24.431 1.00 69.75 183 GLY A C 1
ATOM 1480 O O . GLY A 1 183 ? 27.816 -0.696 -24.785 1.00 69.75 183 GLY A O 1
ATOM 1481 N N . GLN A 1 184 ? 25.750 0.150 -24.569 1.00 60.66 184 GLN A N 1
ATOM 1482 C CA . GLN A 1 184 ? 26.076 1.428 -25.200 1.00 60.66 184 GLN A CA 1
ATOM 1483 C C . GLN A 1 184 ? 26.793 2.343 -24.197 1.00 60.66 184 GLN A C 1
ATOM 1485 O O . GLN A 1 184 ? 26.169 3.037 -23.397 1.00 60.66 184 GLN A O 1
ATOM 1490 N N . ARG A 1 185 ? 28.132 2.361 -24.221 1.00 48.06 185 ARG A N 1
ATOM 1491 C CA . ARG A 1 185 ? 28.893 3.418 -23.538 1.00 48.06 185 ARG A CA 1
ATOM 1492 C C . ARG A 1 185 ? 28.605 4.741 -24.248 1.00 48.06 185 ARG A C 1
ATOM 1494 O O . ARG A 1 185 ? 29.029 4.919 -25.387 1.00 48.06 185 ARG A O 1
ATOM 1501 N N . LYS A 1 186 ? 27.934 5.683 -23.575 1.00 50.06 186 LYS A N 1
ATOM 1502 C CA . LYS A 1 186 ? 27.935 7.086 -24.008 1.00 50.06 186 LYS A CA 1
ATOM 1503 C C . LYS A 1 186 ? 29.384 7.569 -23.993 1.00 50.06 186 LYS A C 1
ATOM 1505 O O . LYS A 1 186 ? 29.979 7.725 -22.930 1.00 50.06 186 LYS A O 1
ATOM 1510 N N . ILE A 1 187 ? 29.959 7.768 -25.176 1.00 43.38 187 ILE A N 1
ATOM 1511 C CA . ILE A 1 187 ? 31.183 8.548 -25.324 1.00 43.38 187 ILE A CA 1
ATOM 1512 C C . ILE A 1 187 ? 30.802 9.966 -24.895 1.00 43.38 187 ILE A C 1
ATOM 1514 O O . ILE A 1 187 ? 30.001 10.620 -25.561 1.00 43.38 187 ILE A O 1
ATOM 1518 N N . LEU A 1 188 ? 31.317 10.414 -23.748 1.00 43.97 188 LEU A N 1
ATOM 1519 C CA . LEU A 1 188 ? 31.296 11.826 -23.386 1.00 43.97 188 LEU A CA 1
ATOM 1520 C C . LEU A 1 188 ? 32.120 12.566 -24.440 1.00 43.97 188 LEU A C 1
ATOM 1522 O O . LEU A 1 188 ? 33.348 12.559 -24.391 1.00 43.97 188 LEU A O 1
ATOM 1526 N N . ILE A 1 189 ? 31.448 13.184 -25.406 1.00 42.00 189 ILE A N 1
ATOM 1527 C CA . ILE A 1 189 ? 32.062 14.259 -26.172 1.00 42.00 189 ILE A CA 1
ATOM 1528 C C . ILE A 1 189 ? 31.994 15.480 -25.255 1.00 42.00 189 ILE A C 1
ATOM 1530 O O . ILE A 1 189 ? 30.946 16.102 -25.109 1.00 42.00 189 ILE A O 1
ATOM 1534 N N . LEU A 1 190 ? 33.104 15.746 -24.568 1.00 41.31 190 LEU A N 1
ATOM 1535 C CA . LEU A 1 190 ? 33.377 17.053 -23.981 1.00 41.31 190 LEU A CA 1
ATOM 1536 C C . LEU A 1 190 ? 33.558 18.027 -25.154 1.00 41.31 190 LEU A C 1
ATOM 1538 O O . LEU A 1 190 ? 34.537 17.908 -25.892 1.00 41.31 190 LEU A O 1
ATOM 1542 N N . LEU A 1 191 ? 32.585 18.919 -25.350 1.00 44.84 191 LEU A N 1
ATOM 1543 C CA . LEU A 1 191 ? 32.749 20.159 -26.111 1.00 44.84 191 LEU A CA 1
ATOM 1544 C C . LEU A 1 191 ? 32.972 21.303 -25.125 1.00 44.84 191 LEU A C 1
ATOM 1546 O O . LEU A 1 191 ? 32.239 21.330 -24.109 1.00 44.84 191 LEU A O 1
#

Mean predicted aligned error: 9.53 Å

Organism: Meganyctiphanes norvegica (NCBI:txid48144)

Sequence (191 aa):
MDNSIMNPPKFDPEFIKKSFEIYRKEVECWGSVTNIAKSKQGMAVALSLPDDSSIKNKIFTELETADLQSTNGVDKILEYMDKLYLKDDLLNANEMFNNFDDYVKKPSDTMKEYVMEFDRLYRRCEKYTVLKIGDGALGFYLLKKAKLDDRETQLVLTGVDYKNKDVTIYEQMSSALVKFLGGQRKILILL

Foldseek 3Di:
DPCVLAAQDEDDPVDPVQDLVNSLVRLVVSCVRHPDQLLQSLVRVLVRYDPPDPLSVCCPVPPDPNCSRDSCSSVVSSVVVVVVVVVVVVVQLVVLVCVLLVAADDPPDALVRLLVVNVVSVVSNVVDVVSDDAQQRSLVSSVVRDPDDPVLVVQLVVQADPVDPVDGSNRSSSVSSCVPRRPDDPPPPDD

Secondary structure (DSSP, 8-state):
--GGGGSPPPP-SS-TTS-HHHHHHHHHHHHHH--S-HHHHHHHHHHHS-TTSHHHHHHHHHS-HHHHTSTTHHHHHHHHHHHHHHHHHHHHHHHHHHHHHS----TT--HHHHHHHHHHHHHHHTTSGGGPPPHHHHHHHHHHHTT--HHHHHHHHTT--TT--SS-HHHHHHHHHHHHHTT--------

Radius of gyration: 25.74 Å; Cα contacts (8 Å, |Δi|>4): 178; chains: 1; bounding box: 57×39×68 Å

Nearest PDB structures (foldseek):
  8uyo-assembly1_1  TM=4.213E-01  e=5.382E-02  Homo sapiens